Protein AF-A0A2N5Z0W7-F1 (afdb_monomer_lite)

pLDDT: mean 87.89, std 15.52, range [34.06, 98.5]

Sequence (297 aa):
MKIVIKFFILNIFFLFSINLQAQKSKRILLYEVPQTQTKLIQNSQTGFTAISSMTDFNVIEQTTNNTEFTNIFTKNHYKTYTNIGEPQLPACTKLIEVPQGADVEINIIDFTIEEISLKEYGFLNPIIPIQPSVKKSDDPENLPFYFNSNTYENDDFYSPELVRYIESGTLRGVQMGKIQITPFEYNPVRNILRVYKEITFEVIFSGGNHSRSEQLKRKFYSPLFESSYHALMNYSEPENKYAISSYPIGYIIISDPMFETMLQPFIEWKTKKGFHVYEAYTDEIGTTTTEIKNYIE

Secondary structure (DSSP, 8-state):
------------------------EEEEESSSS---EEEEEEEETTEEEEEEE--EEEEEEEEETTEEEEEEE-TTEE---SSTTSB---EEEEEEE--TT-EEEEEEEEEEEEEEETTTTT--SPBPBPPPP--TTS-GGGPPPP--HHHHH-SS-B---SEEEEEEEEETTEEEEEEEE--EEEETTTTEEEEEEEEEEEEEEES--HHHHHHHHHHH--GGGHHHHTTSTT----S-GGGSS-SPPEEEEEE-GGGHHHHHHHHHHHHHTT-EEEEEEHHHH-SSHHHHHHHH-

Structure (mmCIF, N/CA/C/O backbone):
data_AF-A0A2N5Z0W7-F1
#
_entry.id   AF-A0A2N5Z0W7-F1
#
loop_
_atom_site.group_PDB
_atom_site.id
_atom_site.type_symbol
_atom_site.label_atom_id
_atom_site.label_alt_id
_atom_site.label_comp_id
_atom_site.label_asym_id
_atom_site.label_entity_id
_atom_site.label_seq_id
_atom_site.pdbx_PDB_ins_code
_atom_site.Cartn_x
_atom_site.Cartn_y
_atom_site.Cartn_z
_atom_site.occupancy
_atom_site.B_iso_or_equiv
_atom_site.auth_seq_id
_atom_site.auth_comp_id
_atom_site.auth_asym_id
_atom_site.auth_atom_id
_atom_site.pdbx_PDB_model_num
ATOM 1 N N . MET A 1 1 ? -7.748 82.098 -2.557 1.00 41.19 1 MET A N 1
ATOM 2 C CA . MET A 1 1 ? -8.622 80.988 -3.005 1.00 41.19 1 MET A CA 1
ATOM 3 C C . MET A 1 1 ? -8.015 79.676 -2.519 1.00 41.19 1 MET A C 1
ATOM 5 O O . MET A 1 1 ? -6.811 79.534 -2.684 1.00 41.19 1 MET A O 1
ATOM 9 N N . LYS A 1 2 ? -8.843 78.761 -1.978 1.00 34.06 2 LYS A N 1
ATOM 10 C CA . LYS A 1 2 ? -8.533 77.438 -1.366 1.00 34.06 2 LYS A CA 1
ATOM 11 C C . LYS A 1 2 ? -8.160 77.525 0.128 1.00 34.06 2 LYS A C 1
ATOM 13 O O . LYS A 1 2 ? -7.040 77.873 0.463 1.00 34.06 2 LYS A O 1
ATOM 18 N N . ILE A 1 3 ? -9.131 77.530 1.050 1.00 37.06 3 ILE A N 1
ATOM 19 C CA . ILE A 1 3 ? -9.902 76.391 1.610 1.00 37.06 3 ILE A CA 1
ATOM 20 C C . ILE A 1 3 ? -8.978 75.365 2.285 1.00 37.06 3 ILE A C 1
ATOM 22 O O . ILE A 1 3 ? -8.416 74.490 1.636 1.00 37.06 3 ILE A O 1
ATOM 26 N N . VAL A 1 4 ? -8.856 75.500 3.608 1.00 39.53 4 VAL A N 1
ATOM 27 C CA . VAL A 1 4 ? -8.253 74.529 4.528 1.00 39.53 4 VAL A CA 1
ATOM 28 C C . VAL A 1 4 ? -9.363 73.560 4.939 1.00 39.53 4 VAL A C 1
ATOM 30 O O . VAL A 1 4 ? -10.249 73.927 5.707 1.00 39.53 4 VAL A O 1
ATOM 33 N N . ILE A 1 5 ? -9.349 72.338 4.404 1.00 42.50 5 ILE A N 1
ATOM 34 C CA . ILE A 1 5 ? -10.222 71.242 4.849 1.00 42.50 5 ILE A CA 1
ATOM 35 C C . ILE A 1 5 ? -9.409 70.348 5.786 1.00 42.50 5 ILE A C 1
ATOM 37 O O . ILE A 1 5 ? -8.427 69.728 5.383 1.00 42.50 5 ILE A O 1
ATOM 41 N N . LYS A 1 6 ? -9.828 70.313 7.056 1.00 40.12 6 LYS A N 1
ATOM 42 C CA . LYS A 1 6 ? -9.421 69.320 8.057 1.00 40.12 6 LYS A CA 1
ATOM 43 C C . LYS A 1 6 ? -9.759 67.921 7.532 1.00 40.12 6 LYS A C 1
ATOM 45 O O . LYS A 1 6 ? -10.935 67.610 7.372 1.00 40.12 6 LYS A O 1
ATOM 50 N N . PHE A 1 7 ? -8.753 67.077 7.321 1.00 38.97 7 PHE A N 1
ATOM 51 C CA . PHE A 1 7 ? -8.956 65.640 7.140 1.00 38.97 7 PHE A CA 1
ATOM 52 C C . PHE A 1 7 ? -8.929 64.951 8.507 1.00 38.97 7 PHE A C 1
ATOM 54 O O . PHE A 1 7 ? -7.913 64.920 9.197 1.00 38.97 7 PHE A O 1
ATOM 61 N N . PHE A 1 8 ? -10.092 64.444 8.900 1.00 36.62 8 PHE A N 1
ATOM 62 C CA . PHE A 1 8 ? -10.322 63.609 10.070 1.00 36.62 8 PHE A CA 1
ATOM 63 C C . PHE A 1 8 ? -9.972 62.167 9.667 1.00 36.62 8 PHE A C 1
ATOM 65 O O . PHE A 1 8 ? -10.712 61.549 8.905 1.00 36.62 8 PHE A O 1
ATOM 72 N N . ILE A 1 9 ? -8.824 61.640 10.102 1.00 40.56 9 ILE A N 1
ATOM 73 C CA . ILE A 1 9 ? -8.483 60.225 9.892 1.00 40.56 9 ILE A CA 1
ATOM 74 C C . ILE A 1 9 ? -9.162 59.424 11.005 1.00 40.56 9 ILE A C 1
ATOM 76 O O . ILE A 1 9 ? -8.649 59.307 12.117 1.00 40.56 9 ILE A O 1
ATOM 80 N N . LEU A 1 10 ? -10.352 58.905 10.703 1.00 36.00 10 LEU A N 1
ATOM 81 C CA . LEU A 1 10 ? -11.049 57.923 11.525 1.00 36.00 10 LEU A CA 1
ATOM 82 C C . LEU A 1 10 ? -10.398 56.551 11.277 1.00 36.00 10 LEU A C 1
ATOM 84 O O . LEU A 1 10 ? -10.618 55.929 10.241 1.00 36.00 10 LEU A O 1
ATOM 88 N N . ASN A 1 11 ? -9.560 56.097 12.211 1.00 38.22 11 ASN A N 1
ATOM 89 C CA . ASN A 1 11 ? -9.036 54.730 12.226 1.00 38.22 11 ASN A CA 1
ATOM 90 C C . ASN A 1 11 ? -10.181 53.757 12.561 1.00 38.22 11 ASN A C 1
ATOM 92 O O . ASN A 1 11 ? -10.531 53.588 13.728 1.00 38.22 11 ASN A O 1
ATOM 96 N N . ILE A 1 12 ? -10.768 53.118 11.547 1.00 47.19 12 ILE A N 1
ATOM 97 C CA . ILE A 1 12 ? -11.619 51.937 11.731 1.00 47.19 12 ILE A CA 1
ATOM 98 C C . ILE A 1 12 ? -10.690 50.730 11.890 1.00 47.19 12 ILE A C 1
ATOM 100 O O . ILE A 1 12 ? -10.134 50.214 10.923 1.00 47.19 12 ILE A O 1
ATOM 104 N N . PHE A 1 13 ? -10.503 50.300 13.137 1.00 42.06 13 PHE A N 1
ATOM 105 C CA . PHE A 1 13 ? -9.927 49.000 13.467 1.00 42.06 13 PHE A CA 1
ATOM 106 C C . PHE A 1 13 ? -10.981 47.929 13.151 1.00 42.06 13 PHE A C 1
ATOM 108 O O . PHE A 1 13 ? -11.912 47.709 13.924 1.00 42.06 13 PHE A O 1
ATOM 115 N N . PHE A 1 14 ? -10.871 47.286 11.989 1.00 42.25 14 PHE A N 1
ATOM 116 C CA . PHE A 1 14 ? -11.660 46.097 11.674 1.00 42.25 14 PHE A CA 1
ATOM 117 C C . PHE A 1 14 ? -11.026 44.915 12.423 1.00 42.25 14 PHE A C 1
ATOM 119 O O . PHE A 1 14 ? -10.061 44.310 11.958 1.00 42.25 14 PHE A O 1
ATOM 126 N N . LEU A 1 15 ? -11.519 44.628 13.631 1.00 39.75 15 LEU A N 1
ATOM 127 C CA . LEU A 1 15 ? -11.217 43.387 14.344 1.00 39.75 15 LEU A CA 1
ATOM 128 C C . LEU A 1 15 ? -11.846 42.236 13.554 1.00 39.75 15 LEU A C 1
ATOM 130 O O . LEU A 1 15 ? -13.015 41.906 13.732 1.00 39.75 15 LEU A O 1
ATOM 134 N N . PHE A 1 16 ? -11.071 41.645 12.647 1.00 41.62 16 PHE A N 1
ATOM 135 C CA . PHE A 1 16 ? -11.393 40.350 12.065 1.00 41.62 16 PHE A CA 1
ATOM 136 C C . PHE A 1 16 ? -1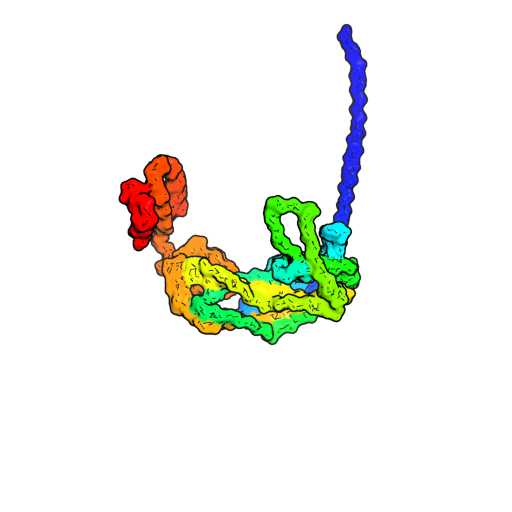1.246 39.319 13.190 1.00 41.62 16 PHE A C 1
ATOM 138 O O . PHE A 1 16 ? -10.142 38.874 13.508 1.00 41.62 16 PHE A O 1
ATOM 145 N N . SER A 1 17 ? -12.348 38.992 13.863 1.00 43.75 17 SER A N 1
ATOM 146 C CA . SER A 1 17 ? -12.415 37.832 14.742 1.00 43.75 17 SER A CA 1
ATOM 147 C C . SER A 1 17 ? -12.253 36.594 13.868 1.00 43.75 17 SER A C 1
ATOM 149 O O . SER A 1 17 ? -13.194 36.103 13.249 1.00 43.75 17 SER A O 1
ATOM 151 N N . ILE A 1 18 ? -11.019 36.101 13.782 1.00 47.22 18 ILE A N 1
ATOM 152 C CA . ILE A 1 18 ? -10.754 34.755 13.295 1.00 47.22 18 ILE A CA 1
ATOM 153 C C . ILE A 1 18 ? -11.437 33.833 14.305 1.00 47.22 18 ILE A C 1
ATOM 155 O O . ILE A 1 18 ? -10.912 33.594 15.392 1.00 47.22 18 ILE A O 1
ATOM 159 N N . ASN A 1 19 ? -12.636 33.357 13.972 1.00 39.97 19 ASN A N 1
ATOM 160 C CA . ASN A 1 19 ? -13.226 32.211 14.645 1.00 39.97 19 ASN A CA 1
ATOM 161 C C . ASN A 1 19 ? -12.330 31.012 14.315 1.00 39.97 19 ASN A C 1
ATOM 163 O O . ASN A 1 19 ? -12.545 30.313 13.328 1.00 39.97 19 ASN A O 1
ATOM 167 N N . LEU A 1 20 ? -11.272 30.814 15.107 1.00 42.78 20 LEU A N 1
ATOM 168 C CA . LEU A 1 20 ? -10.564 29.544 15.156 1.00 42.78 20 LEU A CA 1
ATOM 169 C C . LEU A 1 20 ? -11.539 28.537 15.755 1.00 42.78 20 LEU A C 1
ATOM 171 O O . LEU A 1 20 ? -11.644 28.391 16.971 1.00 42.78 20 LEU A O 1
ATOM 175 N N . GLN A 1 21 ? -12.283 27.864 14.889 1.00 54.69 21 GLN A N 1
ATOM 176 C CA . GLN A 1 21 ? -13.008 26.670 15.275 1.00 54.69 21 GLN A CA 1
ATOM 177 C C . GLN A 1 21 ? -11.938 25.621 15.586 1.00 54.69 21 GLN A C 1
ATOM 179 O O . GLN A 1 21 ? -11.262 25.109 14.694 1.00 54.69 21 GLN A O 1
ATOM 184 N N . ALA A 1 22 ? -11.676 25.414 16.876 1.00 57.56 22 ALA A N 1
ATOM 185 C CA . ALA A 1 22 ? -10.674 24.469 17.332 1.00 57.56 22 ALA A CA 1
ATOM 186 C C . ALA A 1 22 ? -11.110 23.063 16.906 1.00 57.56 22 ALA A C 1
ATOM 188 O O . ALA A 1 22 ? -12.069 22.515 17.445 1.00 57.56 22 ALA A O 1
ATOM 189 N N . GLN A 1 23 ? -10.423 22.492 15.918 1.00 70.44 23 GLN A N 1
ATOM 190 C CA . GLN A 1 23 ? -10.663 21.119 15.501 1.00 70.44 23 GLN A CA 1
ATOM 191 C C . GLN A 1 23 ? -10.260 20.189 16.647 1.00 70.44 23 GLN A C 1
ATOM 193 O O . GLN A 1 23 ? -9.088 20.146 17.045 1.00 70.44 23 GLN A O 1
ATOM 198 N N . LYS A 1 24 ? -11.230 19.454 17.198 1.00 85.06 24 LYS A N 1
ATOM 199 C CA . LYS A 1 24 ? -10.959 18.478 18.248 1.00 85.06 24 LYS A CA 1
ATOM 200 C C . LYS A 1 24 ? -10.025 17.415 17.693 1.00 85.06 24 LYS A C 1
ATOM 202 O O . LYS A 1 24 ? -10.351 16.722 16.732 1.00 85.06 24 LYS A O 1
ATOM 207 N N . SER A 1 25 ? -8.853 17.304 18.301 1.00 90.88 25 SER A N 1
ATOM 208 C CA . SER A 1 25 ? -7.840 16.325 17.937 1.00 90.88 25 SER A CA 1
ATOM 209 C C . SER A 1 25 ? -7.241 15.709 19.191 1.00 90.88 25 SER A C 1
ATOM 211 O O . SER A 1 25 ? -7.060 16.375 20.214 1.00 90.88 25 SER A O 1
ATOM 213 N N . LYS A 1 26 ? -6.948 14.413 19.128 1.00 93.44 26 LYS A N 1
ATOM 214 C CA . LYS A 1 26 ? -6.311 13.675 20.212 1.00 93.44 26 LYS A CA 1
ATOM 215 C C . LYS A 1 26 ? -5.321 12.682 19.633 1.00 93.44 26 LYS A C 1
ATOM 217 O O . LYS A 1 26 ? -5.664 11.901 18.753 1.00 93.44 26 LYS A O 1
ATOM 222 N N . ARG A 1 27 ? -4.107 12.683 20.175 1.00 93.38 27 ARG A N 1
ATOM 223 C CA . ARG A 1 27 ? -3.140 11.610 19.958 1.00 93.38 27 ARG A CA 1
ATOM 224 C C . ARG A 1 27 ? -3.367 10.520 20.999 1.00 93.38 27 ARG A C 1
ATOM 226 O O . ARG A 1 27 ? -3.408 10.824 22.193 1.00 93.38 27 ARG A O 1
ATOM 233 N N . ILE A 1 28 ? -3.511 9.285 20.544 1.00 92.12 28 ILE A N 1
ATOM 234 C CA . ILE A 1 28 ? -3.643 8.091 21.377 1.00 92.12 28 ILE A CA 1
ATOM 235 C C . ILE A 1 28 ? -2.326 7.320 21.285 1.00 92.12 28 ILE A C 1
ATOM 237 O O . ILE A 1 28 ? -1.836 7.057 20.187 1.00 92.12 28 ILE A O 1
ATOM 241 N N . LEU A 1 29 ? -1.734 7.023 22.442 1.00 90.56 29 LEU A N 1
ATOM 242 C CA . LEU A 1 29 ? -0.476 6.290 22.572 1.00 90.56 29 LEU A CA 1
ATOM 243 C C . LEU A 1 29 ? -0.783 4.857 23.007 1.00 90.56 29 LEU A C 1
ATOM 245 O O . LEU A 1 29 ? -1.502 4.662 23.981 1.00 90.56 29 LEU A O 1
ATOM 249 N N . LEU A 1 30 ? -0.215 3.888 22.297 1.00 86.62 30 LEU A N 1
ATOM 250 C CA . LEU A 1 30 ? -0.314 2.450 22.577 1.00 86.62 30 LEU A CA 1
ATOM 251 C C . LEU A 1 30 ? 0.922 1.925 23.327 1.00 86.62 30 LEU A C 1
ATOM 253 O O . LEU A 1 30 ? 0.892 0.854 23.931 1.00 86.62 30 LEU A O 1
ATOM 257 N N . TYR A 1 31 ? 2.016 2.688 23.262 1.00 82.50 31 TYR A N 1
ATOM 258 C CA . TYR A 1 31 ? 3.277 2.466 23.965 1.00 82.50 31 TYR A CA 1
ATOM 259 C C . TYR A 1 31 ? 3.854 3.807 24.432 1.00 82.50 31 TYR A C 1
ATOM 261 O O . TYR A 1 31 ? 3.541 4.859 23.872 1.00 82.50 31 TYR A O 1
ATOM 269 N N . GLU A 1 32 ? 4.747 3.766 25.424 1.00 74.81 32 GLU A N 1
ATOM 270 C CA . GLU A 1 32 ? 5.409 4.960 25.970 1.00 74.81 32 GLU A CA 1
ATOM 271 C C . GLU A 1 32 ? 6.315 5.663 24.946 1.00 74.81 32 GLU A C 1
ATOM 273 O O . GLU A 1 32 ? 6.395 6.892 24.924 1.00 74.81 32 GLU A O 1
ATOM 278 N N . VAL A 1 33 ? 6.974 4.894 24.069 1.00 72.62 33 VAL A N 1
ATOM 279 C CA . VAL A 1 33 ? 7.872 5.417 23.031 1.00 72.62 33 VAL A CA 1
ATOM 280 C C . VAL A 1 33 ? 7.277 5.154 21.644 1.00 72.62 33 VAL A C 1
ATOM 282 O O . VAL A 1 33 ? 7.209 4.000 21.218 1.00 72.62 33 VAL A O 1
ATOM 285 N N . PRO A 1 34 ? 6.871 6.199 20.901 1.00 69.88 34 PRO A N 1
ATOM 286 C CA . PRO A 1 34 ? 6.264 6.024 19.592 1.00 69.88 34 PRO A CA 1
ATOM 287 C C . PRO A 1 34 ? 7.305 5.688 18.512 1.00 69.88 34 PRO A C 1
ATOM 289 O O . PRO A 1 34 ? 8.173 6.505 18.198 1.00 69.88 34 PRO A O 1
ATOM 292 N N . GLN A 1 35 ? 7.196 4.501 17.914 1.00 76.12 35 GLN A N 1
ATOM 293 C CA . GLN A 1 35 ? 7.978 4.030 16.767 1.00 76.12 35 GLN A CA 1
ATOM 294 C C . GLN A 1 35 ? 7.146 3.145 15.822 1.00 76.12 35 GLN A C 1
ATOM 296 O O . GLN A 1 35 ? 7.499 1.994 15.562 1.00 76.12 35 GLN A O 1
ATOM 301 N N . THR A 1 36 ? 6.057 3.684 15.266 1.00 82.94 36 THR A N 1
ATOM 302 C CA . THR A 1 36 ? 5.300 2.990 14.215 1.00 82.94 36 THR A CA 1
ATOM 303 C C . THR A 1 36 ? 6.197 2.703 13.009 1.00 82.94 36 THR A C 1
ATOM 305 O O . THR A 1 36 ? 6.664 3.625 12.328 1.00 82.94 36 THR A O 1
ATOM 308 N N . GLN A 1 37 ? 6.449 1.425 12.736 1.00 88.44 37 GLN A N 1
ATOM 309 C CA . GLN A 1 37 ? 7.344 0.978 11.670 1.00 88.44 37 GLN A CA 1
ATOM 310 C C . GLN A 1 37 ? 7.024 -0.450 11.234 1.00 88.44 37 GLN A C 1
ATOM 312 O O . GLN A 1 37 ? 6.480 -1.239 11.997 1.00 88.44 37 GLN A O 1
ATOM 317 N N . THR A 1 38 ? 7.446 -0.788 10.020 1.00 91.75 38 THR A N 1
ATOM 318 C CA . THR A 1 38 ? 7.461 -2.165 9.523 1.00 91.75 38 THR A CA 1
ATOM 319 C C . THR A 1 38 ? 8.905 -2.535 9.240 1.00 91.75 38 THR A C 1
ATOM 321 O O . THR A 1 38 ? 9.600 -1.782 8.549 1.00 91.75 38 THR A O 1
ATOM 324 N N . LYS A 1 39 ? 9.361 -3.653 9.800 1.00 92.94 39 LYS A N 1
ATOM 325 C CA . LYS A 1 39 ? 10.740 -4.133 9.717 1.00 92.94 39 LYS A CA 1
ATOM 326 C C . LYS A 1 39 ? 10.776 -5.558 9.194 1.00 92.94 39 LYS A C 1
ATOM 328 O O . LYS A 1 39 ? 9.944 -6.382 9.556 1.00 92.94 39 LYS A O 1
ATOM 333 N N . LEU A 1 40 ? 11.780 -5.836 8.375 1.00 94.19 40 LEU A N 1
ATOM 334 C CA . LEU A 1 40 ? 12.109 -7.178 7.923 1.00 94.19 40 LEU A CA 1
ATOM 335 C C . LEU A 1 40 ? 12.847 -7.916 9.051 1.00 94.19 40 LEU A C 1
ATOM 337 O O . LEU A 1 40 ? 13.780 -7.360 9.630 1.00 94.19 40 LEU A O 1
ATOM 341 N N . ILE A 1 41 ? 12.430 -9.141 9.364 1.00 93.94 41 ILE A N 1
ATOM 342 C CA . ILE A 1 41 ? 13.080 -10.013 10.357 1.00 93.94 41 ILE A CA 1
ATOM 343 C C . ILE A 1 41 ? 13.999 -11.003 9.641 1.00 93.94 41 ILE A C 1
ATOM 345 O O . ILE A 1 41 ? 15.148 -11.193 10.030 1.00 93.94 41 ILE A O 1
ATOM 349 N N . GLN A 1 42 ? 13.489 -11.619 8.576 1.00 93.06 42 GLN A N 1
ATOM 350 C CA . GLN A 1 42 ? 14.202 -12.587 7.749 1.00 93.06 42 GLN A CA 1
ATOM 351 C C . GLN A 1 42 ? 13.885 -12.320 6.286 1.00 93.06 42 GLN A C 1
ATOM 353 O O . GLN A 1 42 ? 12.763 -11.937 5.970 1.00 93.06 42 GLN A O 1
ATOM 358 N N . ASN A 1 43 ? 14.861 -12.534 5.407 1.00 94.25 43 ASN A N 1
ATOM 359 C CA . ASN A 1 43 ? 14.704 -12.376 3.967 1.00 94.25 43 ASN A CA 1
ATOM 360 C C . ASN A 1 43 ? 15.341 -13.553 3.243 1.00 94.25 43 ASN A C 1
ATOM 362 O O . ASN A 1 43 ? 16.470 -13.934 3.553 1.00 94.25 43 ASN A O 1
ATOM 366 N N . SER A 1 44 ? 14.640 -14.090 2.259 1.00 91.88 44 SER A N 1
ATOM 367 C CA . SER A 1 44 ? 15.120 -15.169 1.412 1.00 91.88 44 SER A CA 1
ATOM 368 C C . SER A 1 44 ? 14.577 -14.998 -0.004 1.00 91.88 44 SER A C 1
ATOM 370 O O . SER A 1 44 ? 13.720 -14.156 -0.269 1.00 91.88 44 SER A O 1
ATOM 372 N N . GLN A 1 45 ? 15.054 -15.823 -0.932 1.00 87.62 45 GLN A N 1
ATOM 373 C CA . GLN A 1 45 ? 14.525 -15.816 -2.294 1.00 87.62 45 GLN A CA 1
ATOM 374 C C . GLN A 1 45 ? 13.070 -16.300 -2.348 1.00 87.62 45 GLN A C 1
ATOM 376 O O . GLN A 1 45 ? 12.309 -15.816 -3.174 1.00 87.62 45 GLN A O 1
ATOM 381 N N . THR A 1 46 ? 12.666 -17.207 -1.458 1.00 92.06 46 THR A N 1
ATOM 382 C CA . THR A 1 46 ? 11.331 -17.827 -1.452 1.00 92.06 46 THR A CA 1
ATOM 383 C C . THR A 1 46 ? 10.319 -17.086 -0.586 1.00 92.06 46 THR A C 1
ATOM 385 O O . THR A 1 46 ? 9.193 -17.547 -0.448 1.00 92.06 46 THR A O 1
ATOM 388 N N . GLY A 1 47 ? 10.700 -15.969 0.032 1.00 95.12 47 GLY A N 1
ATOM 389 C CA . GLY A 1 47 ? 9.824 -15.250 0.946 1.00 95.12 47 GLY A CA 1
ATOM 390 C C . GLY A 1 47 ? 10.573 -14.488 2.026 1.00 95.12 47 GLY A C 1
ATOM 391 O O . GLY A 1 47 ? 11.806 -14.498 2.089 1.00 95.12 47 GLY A O 1
ATOM 392 N N . PHE A 1 48 ? 9.822 -13.832 2.899 1.00 97.06 48 PHE A N 1
ATOM 393 C CA . PHE A 1 48 ? 10.366 -13.082 4.021 1.00 97.06 48 PHE A CA 1
ATOM 394 C C . PHE A 1 48 ? 9.392 -13.053 5.199 1.00 97.06 48 PHE A C 1
ATOM 396 O O . PHE A 1 48 ? 8.184 -13.202 5.037 1.00 97.06 48 PHE A O 1
ATOM 403 N N . THR A 1 49 ? 9.920 -12.766 6.385 1.00 97.94 49 THR A N 1
ATOM 404 C CA . THR A 1 49 ? 9.119 -12.494 7.584 1.00 97.94 49 THR A CA 1
ATOM 405 C C . THR A 1 49 ? 9.298 -11.038 7.969 1.00 97.94 49 THR A C 1
ATOM 407 O O . THR A 1 49 ? 10.423 -10.527 7.984 1.00 97.94 49 THR A O 1
ATOM 410 N N . ALA A 1 50 ? 8.204 -10.362 8.296 1.00 97.50 50 ALA A N 1
ATOM 411 C CA . ALA A 1 50 ? 8.215 -8.974 8.720 1.00 97.50 50 ALA A CA 1
ATOM 412 C C . ALA A 1 50 ? 7.349 -8.765 9.963 1.00 97.50 50 ALA A C 1
ATOM 414 O O . ALA A 1 50 ? 6.388 -9.489 10.216 1.00 97.50 50 ALA A O 1
ATOM 415 N N . ILE A 1 51 ? 7.709 -7.739 10.725 1.00 96.50 51 ILE A N 1
ATOM 416 C CA . ILE A 1 51 ? 6.960 -7.265 11.880 1.00 96.50 51 ILE A CA 1
ATOM 417 C C . ILE A 1 51 ? 6.506 -5.835 11.624 1.00 96.50 51 ILE A C 1
ATOM 419 O O . ILE A 1 51 ? 7.292 -4.989 11.188 1.00 96.50 51 ILE A O 1
ATOM 423 N N . SER A 1 52 ? 5.230 -5.564 11.865 1.00 95.62 52 SER A N 1
ATOM 424 C CA . SER A 1 52 ? 4.651 -4.229 11.790 1.00 95.62 52 SER A CA 1
ATOM 425 C C . SER A 1 52 ? 4.138 -3.824 13.157 1.00 95.62 52 SER A C 1
ATOM 427 O O . SER A 1 52 ? 3.250 -4.477 13.695 1.00 95.62 52 SER A O 1
ATOM 429 N N . SER A 1 53 ? 4.669 -2.729 13.688 1.00 94.00 53 SER A N 1
ATOM 430 C CA . SER A 1 53 ? 4.286 -2.199 14.993 1.00 94.00 53 SER A CA 1
ATOM 431 C C . SER A 1 53 ? 3.555 -0.869 14.817 1.00 94.00 53 SER A C 1
ATOM 433 O O . SER A 1 53 ? 4.028 0.013 14.095 1.00 94.00 53 SER A O 1
ATOM 435 N N . MET A 1 54 ? 2.420 -0.715 15.492 1.00 92.19 54 MET A N 1
ATOM 436 C CA . MET A 1 54 ? 1.653 0.517 15.635 1.00 92.19 54 MET A CA 1
ATOM 437 C C . MET A 1 54 ? 1.814 1.022 17.064 1.00 92.19 54 MET A C 1
ATOM 439 O O . MET A 1 54 ? 1.444 0.339 18.015 1.00 92.19 54 MET A O 1
ATOM 443 N N . THR A 1 55 ? 2.347 2.231 17.224 1.00 89.62 55 THR A N 1
ATOM 444 C CA . THR A 1 55 ? 2.588 2.798 18.558 1.00 89.62 55 THR A CA 1
ATOM 445 C C . THR A 1 55 ? 1.691 3.959 18.915 1.00 89.62 55 THR A C 1
ATOM 447 O O . THR A 1 55 ? 1.485 4.233 20.094 1.00 89.62 55 THR A O 1
ATOM 450 N N . ASP A 1 56 ? 1.186 4.668 17.915 1.00 93.62 56 ASP A N 1
ATOM 451 C CA . ASP A 1 56 ? 0.297 5.796 18.115 1.00 93.62 56 ASP A CA 1
ATOM 452 C C . ASP A 1 56 ? -0.483 6.135 16.850 1.00 93.62 56 ASP A C 1
ATOM 454 O O . ASP A 1 56 ? -0.080 5.840 15.719 1.00 93.62 56 ASP A O 1
ATOM 458 N N . PHE A 1 57 ? -1.600 6.812 17.064 1.00 94.69 57 PHE A N 1
ATOM 459 C CA . PHE A 1 57 ? -2.408 7.402 16.013 1.00 94.69 57 PHE A CA 1
ATOM 460 C C . PHE A 1 57 ? -3.116 8.647 16.545 1.00 94.69 57 PHE A C 1
ATOM 462 O O . PHE A 1 57 ? -3.211 8.889 17.749 1.00 94.69 57 PHE A O 1
ATOM 469 N N . ASN A 1 58 ? -3.593 9.468 15.626 1.00 95.00 58 ASN A N 1
ATOM 470 C CA . ASN A 1 58 ? -4.365 10.660 15.909 1.00 95.00 58 ASN A CA 1
ATOM 471 C C . ASN A 1 58 ? -5.809 10.420 15.500 1.00 95.00 58 ASN A C 1
ATOM 473 O O . ASN A 1 58 ? -6.085 9.828 14.457 1.00 95.00 58 ASN A O 1
ATOM 477 N N . VAL A 1 59 ? -6.711 10.931 16.316 1.00 96.44 59 VAL A N 1
ATOM 478 C CA . VAL A 1 59 ? -8.142 10.962 16.065 1.00 96.44 59 VAL A CA 1
ATOM 479 C C . VAL A 1 59 ? -8.542 12.424 15.981 1.00 96.44 59 VAL A C 1
ATOM 481 O O . VAL A 1 59 ? -8.162 13.212 16.851 1.00 96.44 59 VAL A O 1
ATOM 484 N N . ILE A 1 60 ? -9.256 12.800 14.924 1.00 95.56 60 ILE A N 1
ATOM 485 C CA . ILE A 1 60 ? -9.749 14.165 14.730 1.00 95.56 60 ILE A CA 1
ATOM 486 C C . ILE A 1 60 ? -11.229 14.152 14.364 1.00 95.56 60 ILE A C 1
ATOM 488 O O . ILE A 1 60 ? -11.685 13.245 13.669 1.00 95.56 60 ILE A O 1
ATOM 492 N N . GLU A 1 61 ? -11.970 15.169 14.792 1.00 94.56 61 GLU A N 1
ATOM 493 C CA . GLU A 1 61 ? -13.315 15.427 14.270 1.00 94.56 61 GLU A CA 1
ATOM 494 C C . GLU A 1 61 ? -13.210 16.168 12.935 1.00 94.56 61 GLU A C 1
ATOM 496 O O . GLU A 1 61 ? -12.393 17.076 12.763 1.00 94.56 61 GLU A O 1
ATOM 501 N N . GLN A 1 62 ? -14.020 15.760 11.966 1.00 92.38 62 GLN A N 1
ATOM 502 C CA . GLN A 1 62 ? -14.061 16.327 10.627 1.00 92.38 62 GLN A CA 1
ATOM 503 C C . GLN A 1 62 ? -15.515 16.431 10.173 1.00 92.38 62 GLN A C 1
ATOM 505 O O . GLN A 1 62 ? -16.239 15.441 10.164 1.00 92.38 62 GLN A O 1
ATOM 510 N N . THR A 1 63 ? -15.928 17.612 9.721 1.00 91.06 63 THR A N 1
ATOM 511 C CA . THR A 1 63 ? -17.230 17.793 9.074 1.00 91.06 63 THR A CA 1
ATOM 512 C C . THR A 1 63 ? -17.129 17.429 7.594 1.00 91.06 63 THR A C 1
ATOM 514 O O . THR A 1 63 ? -16.206 17.844 6.894 1.00 91.06 63 THR A O 1
ATOM 517 N N . THR A 1 64 ? -18.051 16.619 7.089 1.00 86.69 64 THR A N 1
ATOM 518 C CA . THR A 1 64 ? -18.163 16.255 5.670 1.00 86.69 64 THR A CA 1
ATOM 519 C C . THR A 1 64 ? -19.637 16.114 5.323 1.00 86.69 64 THR A C 1
ATOM 521 O O . THR A 1 64 ? -20.385 15.494 6.071 1.00 86.69 64 THR A O 1
ATOM 524 N N . ASN A 1 65 ? -20.067 16.726 4.215 1.00 84.50 65 ASN A N 1
ATOM 525 C CA . ASN A 1 65 ? -21.478 16.776 3.817 1.00 84.50 65 ASN A CA 1
ATOM 526 C C . ASN A 1 65 ? -22.412 17.243 4.962 1.00 84.50 65 ASN A C 1
ATOM 528 O O . ASN A 1 65 ? -23.393 16.582 5.294 1.00 84.50 65 ASN A O 1
ATOM 532 N N . ASN A 1 66 ? -22.048 18.344 5.636 1.00 85.44 66 ASN A N 1
ATOM 533 C CA . ASN A 1 66 ? -22.756 18.915 6.798 1.00 85.44 66 ASN A CA 1
ATOM 534 C C . ASN A 1 66 ? -22.962 17.964 7.996 1.00 85.44 66 ASN A C 1
ATOM 536 O O . ASN A 1 66 ? -23.728 18.280 8.901 1.00 85.44 66 ASN A O 1
ATOM 540 N N . THR A 1 67 ? -22.262 16.829 8.024 1.00 89.69 67 THR A N 1
ATOM 541 C CA . THR A 1 67 ? -22.301 15.846 9.110 1.00 89.69 67 THR A CA 1
ATOM 542 C C . THR A 1 67 ? -20.918 15.744 9.737 1.00 89.69 67 THR A C 1
ATOM 544 O O . THR A 1 67 ? -19.903 15.798 9.041 1.00 89.69 67 THR A O 1
ATOM 547 N N . GLU A 1 68 ? -20.850 15.637 11.057 1.00 94.19 68 GLU A N 1
ATOM 548 C CA . GLU A 1 68 ? -19.587 15.440 11.760 1.00 94.19 68 GLU A CA 1
ATOM 549 C C . GLU A 1 68 ? -19.221 13.958 11.792 1.00 94.19 68 GLU A C 1
ATOM 551 O O . GLU A 1 68 ? -20.050 13.100 12.080 1.00 94.19 68 GLU A O 1
ATOM 556 N N . PHE A 1 69 ? -17.956 13.666 11.521 1.00 96.44 69 PHE A N 1
ATOM 557 C CA . PHE A 1 69 ? -17.380 12.333 11.575 1.00 96.44 69 PHE A CA 1
ATOM 558 C C . PHE A 1 69 ? -16.080 12.353 12.364 1.00 96.44 69 PHE A C 1
ATOM 560 O O . PHE A 1 69 ? -15.418 13.382 12.512 1.00 96.44 69 PHE A O 1
ATOM 567 N N . THR A 1 70 ? -15.681 11.177 12.818 1.00 96.69 70 THR A N 1
ATOM 568 C CA . THR A 1 70 ? -14.351 10.926 13.353 1.00 96.69 70 THR A CA 1
ATOM 569 C C . THR A 1 70 ? -13.432 10.463 12.225 1.00 96.69 70 THR A C 1
ATOM 571 O O . THR A 1 70 ? -13.836 9.716 11.338 1.00 96.69 70 THR A O 1
ATOM 574 N N . ASN A 1 71 ? -12.174 10.884 12.227 1.00 95.88 71 ASN A N 1
ATOM 575 C CA . ASN A 1 71 ? -11.195 10.438 11.245 1.00 95.88 71 ASN A CA 1
ATOM 576 C C . ASN A 1 71 ? -9.883 10.055 11.935 1.00 95.88 71 ASN A C 1
ATOM 578 O O . ASN A 1 71 ? -9.426 10.737 12.856 1.00 95.88 71 ASN A O 1
ATOM 582 N N . ILE A 1 72 ? -9.298 8.943 11.494 1.00 95.56 72 ILE A N 1
ATOM 583 C CA . ILE A 1 72 ? -8.092 8.356 12.072 1.00 95.56 72 ILE A CA 1
ATOM 584 C C . ILE A 1 72 ? -6.919 8.624 11.140 1.00 95.56 72 ILE A C 1
ATOM 586 O O . ILE A 1 72 ? -6.961 8.328 9.947 1.00 95.56 72 ILE A O 1
ATOM 590 N N . PHE A 1 73 ? -5.838 9.144 11.711 1.00 92.56 73 PHE A N 1
ATOM 591 C CA . PHE A 1 73 ? -4.608 9.438 10.996 1.00 92.56 73 PHE A CA 1
ATOM 592 C C . PHE A 1 73 ? -3.408 8.897 11.745 1.00 92.56 73 PHE A C 1
ATOM 594 O O . PHE A 1 73 ? -3.228 9.134 12.935 1.00 92.56 73 PHE A O 1
ATOM 601 N N . THR A 1 74 ? -2.511 8.245 11.026 1.00 91.25 74 THR A N 1
ATOM 602 C CA . THR A 1 74 ? -1.224 7.835 11.576 1.00 91.25 74 THR A CA 1
ATOM 603 C C . THR A 1 74 ? -0.146 7.973 10.515 1.00 91.25 74 THR A C 1
ATOM 605 O O . THR A 1 74 ? -0.414 7.998 9.311 1.00 91.25 74 THR A O 1
ATOM 608 N N . LYS A 1 75 ? 1.092 8.166 10.964 1.00 88.94 75 LYS A N 1
ATOM 609 C CA . LYS A 1 75 ? 2.215 8.440 10.073 1.00 88.94 75 LYS A CA 1
ATOM 610 C C . LYS A 1 75 ? 2.435 7.246 9.140 1.00 88.94 75 LYS A C 1
ATOM 612 O O . LYS A 1 75 ? 2.366 6.095 9.562 1.00 88.94 75 LYS A O 1
ATOM 617 N N . ASN A 1 76 ? 2.734 7.526 7.870 1.00 89.44 76 ASN A N 1
ATOM 618 C CA . ASN A 1 76 ? 2.972 6.519 6.825 1.00 89.44 76 ASN A CA 1
ATOM 619 C C . ASN A 1 76 ? 1.801 5.547 6.586 1.00 89.44 76 ASN A C 1
ATOM 621 O O . ASN A 1 76 ? 2.007 4.486 5.996 1.00 89.44 76 ASN A O 1
ATOM 625 N N . HIS A 1 77 ? 0.596 5.901 7.037 1.00 93.56 77 HIS A N 1
ATOM 626 C CA . HIS A 1 77 ? -0.629 5.206 6.680 1.00 93.56 77 HIS A CA 1
ATOM 627 C C . HIS A 1 77 ? -1.537 6.159 5.916 1.00 93.56 77 HIS A C 1
ATOM 629 O O . HIS A 1 77 ? -1.599 7.358 6.195 1.00 93.56 77 HIS A O 1
ATOM 635 N N . TYR A 1 78 ? -2.238 5.612 4.938 1.00 93.25 78 TYR A N 1
ATOM 636 C CA . TYR A 1 78 ? -3.035 6.367 3.991 1.00 93.25 78 TYR A CA 1
ATOM 637 C C . TYR A 1 78 ? -4.430 5.771 3.896 1.00 93.25 78 TYR A C 1
ATOM 639 O O . TYR A 1 78 ? -4.672 4.624 4.272 1.00 93.25 78 TYR A O 1
ATOM 647 N N . LYS A 1 79 ? -5.356 6.574 3.383 1.00 90.81 79 LYS A N 1
ATOM 648 C CA . LYS A 1 79 ? -6.716 6.133 3.093 1.00 90.81 79 LYS A CA 1
ATOM 649 C C . LYS A 1 79 ? -6.680 5.016 2.055 1.00 90.81 79 LYS A C 1
ATOM 651 O O . LYS A 1 79 ? -5.952 5.112 1.065 1.00 90.81 79 LYS A O 1
ATOM 656 N N . THR A 1 80 ? -7.482 3.988 2.276 1.00 87.19 80 THR A N 1
ATOM 657 C CA . THR A 1 80 ? -7.775 2.979 1.263 1.00 87.19 80 THR A CA 1
ATOM 658 C C . THR A 1 80 ? -8.980 3.435 0.441 1.00 87.19 80 THR A C 1
ATOM 660 O O . THR A 1 80 ? -9.806 4.215 0.908 1.00 87.19 80 THR A O 1
ATOM 663 N N . TYR A 1 81 ? -9.057 2.976 -0.807 1.00 86.06 81 TYR A N 1
ATOM 664 C CA . TYR A 1 81 ? -10.159 3.292 -1.729 1.00 86.06 81 TYR A CA 1
ATOM 665 C C . TYR A 1 81 ? -10.964 2.040 -2.106 1.00 86.06 81 TYR A C 1
ATOM 667 O O . TYR A 1 81 ? -11.679 2.024 -3.103 1.00 86.06 81 TYR A O 1
ATOM 675 N N . THR A 1 82 ? -10.811 0.966 -1.329 1.00 84.69 82 THR A N 1
ATOM 676 C CA . THR A 1 82 ? -11.574 -0.278 -1.475 1.00 84.69 82 THR A CA 1
ATOM 677 C C . THR A 1 82 ? -12.774 -0.251 -0.535 1.00 84.69 82 THR A C 1
ATOM 679 O O . THR A 1 82 ? -12.628 0.233 0.580 1.00 84.69 82 THR A O 1
ATOM 682 N N . ASN A 1 83 ? -13.912 -0.808 -0.957 1.00 93.00 83 ASN A N 1
ATOM 683 C CA . ASN A 1 83 ? -15.160 -0.879 -0.181 1.00 93.00 83 ASN A CA 1
ATOM 684 C C . ASN A 1 83 ? -15.757 0.511 0.123 1.00 93.00 83 ASN A C 1
ATOM 686 O O . ASN A 1 83 ? -15.766 0.992 1.252 1.00 93.00 83 ASN A O 1
ATOM 690 N N . ILE A 1 84 ? -16.221 1.189 -0.929 1.00 96.44 84 ILE A N 1
ATOM 691 C CA . ILE A 1 84 ? -16.836 2.521 -0.842 1.00 96.44 84 ILE A CA 1
ATOM 692 C C . ILE A 1 84 ? -18.030 2.495 0.125 1.00 96.44 84 ILE A C 1
ATOM 694 O O . ILE A 1 84 ? -18.868 1.602 0.050 1.00 96.44 84 ILE A O 1
ATOM 698 N N . GLY A 1 85 ? -18.126 3.502 0.993 1.00 96.62 85 GLY A N 1
ATOM 699 C CA . GLY A 1 85 ? -19.187 3.630 1.991 1.00 96.62 85 GLY A CA 1
ATOM 700 C C . GLY A 1 85 ? -18.891 2.955 3.332 1.00 96.62 85 GLY A C 1
ATOM 701 O O . GLY A 1 85 ? -19.590 3.264 4.292 1.00 96.62 85 GLY A O 1
ATOM 702 N N . GLU A 1 86 ? -17.867 2.099 3.421 1.00 97.75 86 GLU A N 1
ATOM 703 C CA . GLU A 1 86 ? -17.426 1.466 4.674 1.00 97.75 86 GLU A CA 1
ATOM 704 C C . GLU A 1 86 ? -16.560 2.399 5.534 1.00 97.75 86 GLU A C 1
ATOM 706 O O . GLU A 1 86 ? -15.993 3.352 4.995 1.00 97.75 86 GLU A O 1
ATOM 711 N N . PRO A 1 87 ? -16.374 2.133 6.841 1.00 97.50 87 PRO A N 1
ATOM 712 C CA . PRO A 1 87 ? -15.477 2.915 7.691 1.00 97.50 87 PRO A CA 1
ATOM 713 C C . PRO A 1 87 ? -14.053 3.052 7.128 1.00 97.50 87 PRO A C 1
ATOM 715 O O . PRO A 1 87 ? -13.371 2.071 6.821 1.00 97.50 87 PRO A O 1
ATOM 718 N 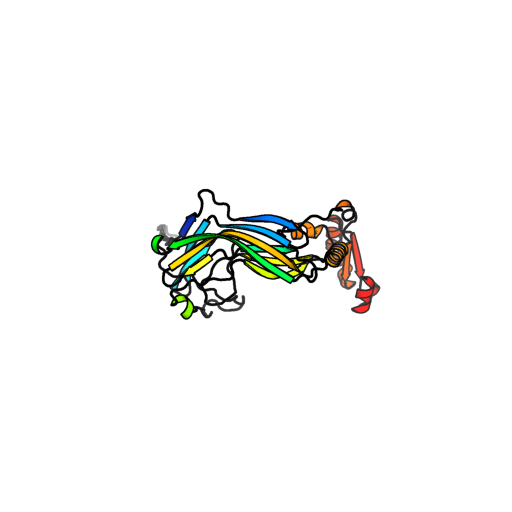N . GLN A 1 88 ? -13.569 4.292 7.019 1.00 97.12 88 GLN A N 1
ATOM 719 C CA . GLN A 1 88 ? -12.249 4.603 6.473 1.00 97.12 88 GLN A CA 1
ATOM 720 C C . GLN A 1 88 ? -11.147 4.346 7.505 1.00 97.12 88 GLN A C 1
ATOM 722 O O . GLN A 1 88 ? -10.781 5.224 8.292 1.00 97.12 88 GLN A O 1
ATOM 727 N N . LEU A 1 89 ? -10.568 3.150 7.444 1.00 96.62 89 LEU A N 1
ATOM 728 C CA . LEU A 1 89 ? -9.445 2.739 8.282 1.00 96.62 89 LEU A CA 1
ATOM 729 C C . LEU A 1 89 ? -8.110 2.903 7.529 1.00 96.62 89 LEU A C 1
ATOM 731 O O . LEU A 1 89 ? -7.971 2.405 6.406 1.00 96.62 89 LEU A O 1
ATOM 735 N N . PRO A 1 90 ? -7.123 3.626 8.094 1.00 95.56 90 PRO A N 1
ATOM 736 C CA . PRO A 1 90 ? -5.878 3.919 7.397 1.00 95.56 90 PRO A CA 1
ATOM 737 C C . PRO A 1 90 ? -4.963 2.690 7.328 1.00 95.56 90 PRO A C 1
ATOM 739 O O . PRO A 1 90 ? -4.832 1.932 8.287 1.00 95.56 90 PRO A O 1
ATOM 742 N N . ALA A 1 91 ? -4.278 2.524 6.198 1.00 95.81 91 ALA A N 1
ATOM 743 C CA . ALA A 1 91 ? -3.403 1.388 5.928 1.00 95.81 91 ALA A CA 1
ATOM 744 C C . ALA A 1 91 ? -1.980 1.831 5.573 1.00 95.81 91 ALA A C 1
ATOM 746 O O . ALA A 1 91 ? -1.790 2.823 4.864 1.00 95.81 91 ALA A O 1
ATOM 747 N N . CYS A 1 92 ? -0.972 1.087 6.021 1.00 94.88 92 CYS A N 1
ATOM 748 C CA . CYS A 1 92 ? 0.398 1.239 5.542 1.00 94.88 92 CYS A CA 1
ATOM 749 C C . CYS A 1 92 ? 0.581 0.426 4.262 1.00 94.88 92 CYS A C 1
ATOM 751 O O . CYS A 1 92 ? -0.057 -0.606 4.070 1.00 94.88 92 CYS A O 1
ATOM 753 N N . THR A 1 93 ? 1.469 0.865 3.376 1.00 95.12 93 THR A N 1
ATOM 754 C CA . THR A 1 93 ? 1.837 0.092 2.190 1.00 95.12 93 THR A CA 1
ATOM 755 C C . THR A 1 93 ? 3.347 0.058 2.039 1.00 95.12 93 THR A C 1
ATOM 757 O O . THR A 1 93 ? 4.008 1.098 2.089 1.00 95.12 93 THR A O 1
ATOM 760 N N . LYS A 1 94 ? 3.891 -1.141 1.836 1.00 95.62 94 LYS A N 1
ATOM 761 C CA . LYS A 1 94 ? 5.305 -1.379 1.549 1.00 95.62 94 LYS A CA 1
ATOM 762 C C . LYS A 1 94 ? 5.448 -1.996 0.172 1.00 95.62 94 LYS A C 1
ATOM 764 O O . LYS A 1 94 ? 4.723 -2.925 -0.165 1.00 95.62 94 LYS A O 1
ATOM 769 N N . LEU A 1 95 ? 6.370 -1.463 -0.623 1.00 96.50 95 LEU A N 1
ATOM 770 C CA . LEU A 1 95 ? 6.741 -2.086 -1.886 1.00 96.50 95 LEU A CA 1
ATOM 771 C C . LEU A 1 95 ? 7.650 -3.279 -1.609 1.00 96.50 95 LEU A C 1
ATOM 773 O O . LEU A 1 95 ? 8.506 -3.213 -0.726 1.00 96.50 95 LEU A O 1
ATOM 777 N N . ILE A 1 96 ? 7.464 -4.340 -2.379 1.00 96.94 96 ILE A N 1
ATOM 778 C CA . ILE A 1 96 ? 8.303 -5.531 -2.352 1.00 96.94 96 ILE A CA 1
ATOM 779 C C . ILE A 1 96 ? 8.692 -5.916 -3.771 1.00 96.94 96 ILE A C 1
ATOM 781 O O . ILE A 1 96 ? 7.957 -5.658 -4.726 1.00 96.94 96 ILE A O 1
ATOM 785 N N . GLU A 1 97 ? 9.851 -6.536 -3.898 1.00 95.44 97 GLU A N 1
ATOM 786 C CA . GLU A 1 97 ? 10.205 -7.311 -5.070 1.00 95.44 97 GLU A CA 1
ATOM 787 C C . GLU A 1 97 ? 9.513 -8.676 -5.009 1.00 95.44 97 GLU A C 1
ATOM 789 O O . GLU A 1 97 ? 9.489 -9.312 -3.952 1.00 95.44 97 GLU A O 1
ATOM 794 N N . VAL A 1 98 ? 8.992 -9.126 -6.149 1.00 96.06 98 VAL A N 1
ATOM 795 C CA . VAL A 1 98 ? 8.397 -10.452 -6.318 1.00 96.06 98 VAL A CA 1
ATOM 796 C C . VAL A 1 98 ? 9.127 -11.186 -7.448 1.00 96.06 98 VAL A C 1
ATOM 798 O O . VAL A 1 98 ? 9.375 -10.584 -8.497 1.00 96.06 98 VAL A O 1
ATOM 801 N N . PRO A 1 99 ? 9.502 -12.467 -7.278 1.00 95.19 99 PRO A N 1
ATOM 802 C CA . PRO A 1 99 ? 10.099 -13.243 -8.359 1.00 95.19 99 PRO A CA 1
ATOM 803 C C . PRO A 1 99 ? 9.155 -13.393 -9.562 1.00 95.19 99 PRO A C 1
ATOM 805 O O . PRO A 1 99 ? 7.940 -13.477 -9.414 1.00 95.19 99 PRO A O 1
ATOM 808 N N . GLN A 1 100 ? 9.726 -13.483 -10.765 1.00 94.38 100 GLN A N 1
ATOM 809 C CA . GLN A 1 100 ? 8.975 -13.587 -12.013 1.00 94.38 100 GLN A CA 1
ATOM 810 C C . GLN A 1 100 ? 8.072 -14.819 -12.029 1.00 94.38 100 GLN A C 1
ATOM 812 O O . GLN A 1 100 ? 8.567 -15.946 -11.968 1.00 94.38 100 GLN A O 1
ATOM 817 N N . GLY A 1 101 ? 6.765 -14.589 -12.162 1.00 93.38 101 GLY A N 1
ATOM 818 C CA . GLY A 1 101 ? 5.751 -15.646 -12.191 1.00 93.38 101 GLY A CA 1
ATOM 819 C C . GLY A 1 101 ? 5.506 -16.329 -10.844 1.00 93.38 101 GLY A C 1
ATOM 820 O O . GLY A 1 101 ? 4.988 -17.438 -10.845 1.00 93.38 101 GLY A O 1
ATOM 821 N N . ALA A 1 102 ? 5.913 -15.712 -9.730 1.00 95.94 102 ALA A N 1
ATOM 822 C CA . ALA A 1 102 ? 5.568 -16.210 -8.406 1.00 95.94 102 ALA A CA 1
ATOM 823 C C . ALA A 1 102 ? 4.139 -15.820 -8.014 1.00 95.94 102 ALA A C 1
ATOM 825 O O . ALA A 1 102 ? 3.738 -14.670 -8.205 1.00 95.94 102 ALA A O 1
ATOM 826 N N . ASP A 1 103 ? 3.439 -16.752 -7.380 1.00 96.12 103 ASP A N 1
ATOM 827 C CA . ASP A 1 103 ? 2.257 -16.470 -6.578 1.00 96.12 103 ASP A CA 1
ATOM 828 C C . ASP A 1 103 ? 2.700 -16.041 -5.171 1.00 96.12 103 ASP A C 1
ATOM 830 O O . ASP A 1 103 ? 3.729 -16.494 -4.653 1.00 96.12 103 ASP A O 1
ATOM 834 N N . VAL A 1 104 ? 1.956 -15.112 -4.567 1.00 97.38 104 VAL A N 1
ATOM 835 C CA . VAL A 1 104 ? 2.288 -14.537 -3.257 1.00 97.38 104 VAL A CA 1
ATOM 836 C C . VAL A 1 104 ? 1.244 -14.955 -2.236 1.00 97.38 104 VAL A C 1
ATOM 838 O O . VAL A 1 104 ? 0.076 -14.585 -2.348 1.00 97.38 104 VAL A O 1
ATOM 841 N N . GLU A 1 105 ? 1.687 -15.668 -1.209 1.00 97.25 105 GLU A N 1
ATOM 842 C CA . GLU A 1 105 ? 0.866 -16.085 -0.074 1.00 97.25 105 GLU A CA 1
ATOM 843 C C . GLU A 1 105 ? 1.298 -15.329 1.185 1.00 97.25 105 GLU A C 1
ATOM 845 O O . GLU A 1 105 ? 2.483 -15.048 1.377 1.00 97.25 105 GLU A O 1
ATOM 850 N N . ILE A 1 106 ? 0.337 -14.974 2.041 1.00 98.00 106 ILE A N 1
ATOM 851 C CA . ILE A 1 106 ? 0.592 -14.243 3.286 1.00 98.00 106 ILE A CA 1
ATOM 852 C C . ILE A 1 106 ? 0.006 -15.020 4.457 1.00 98.00 106 ILE A C 1
ATOM 854 O O . ILE A 1 106 ? -1.186 -15.316 4.471 1.00 98.00 106 ILE A O 1
ATOM 858 N N . ASN A 1 107 ? 0.834 -15.268 5.469 1.00 97.81 107 ASN A N 1
ATOM 859 C CA . ASN A 1 107 ? 0.437 -15.915 6.713 1.00 97.81 107 ASN A CA 1
ATOM 860 C C . ASN A 1 107 ? 0.637 -14.958 7.890 1.00 97.81 107 ASN A C 1
ATOM 862 O O . ASN A 1 107 ? 1.722 -14.406 8.074 1.00 97.81 107 ASN A O 1
ATOM 866 N N . ILE A 1 108 ? -0.390 -14.783 8.722 1.00 97.94 108 ILE A N 1
ATOM 867 C CA . ILE A 1 108 ? -0.250 -14.075 10.000 1.00 97.94 108 ILE A CA 1
ATOM 868 C C . ILE A 1 108 ? 0.271 -15.072 11.037 1.00 97.94 108 ILE A C 1
ATOM 870 O O . ILE A 1 108 ? -0.386 -16.073 11.312 1.00 97.94 108 ILE A O 1
ATOM 874 N N . ILE A 1 109 ? 1.453 -14.806 11.591 1.00 97.69 109 ILE A N 1
ATOM 875 C CA . ILE A 1 109 ? 2.113 -15.683 12.568 1.00 97.69 109 ILE A CA 1
ATOM 876 C C . ILE A 1 109 ? 1.646 -15.351 13.984 1.00 97.69 109 ILE A C 1
ATOM 878 O O . ILE A 1 109 ? 1.306 -16.248 14.748 1.00 97.69 109 ILE A O 1
ATOM 882 N N . ASP A 1 110 ? 1.662 -14.066 14.335 1.00 97.56 110 ASP A N 1
ATOM 883 C CA . ASP A 1 110 ? 1.335 -13.592 15.679 1.00 97.56 110 ASP A CA 1
ATOM 884 C C . ASP A 1 110 ? 0.857 -12.138 15.643 1.00 97.56 110 ASP A C 1
ATOM 886 O O . ASP A 1 110 ? 1.225 -11.377 14.740 1.00 97.56 110 ASP A O 1
ATOM 890 N N . PHE A 1 111 ? 0.045 -11.744 16.623 1.00 96.88 111 PHE A N 1
ATOM 891 C CA . PHE A 1 111 ? -0.368 -10.357 16.781 1.00 96.88 111 PHE A CA 1
ATOM 892 C C . PHE A 1 111 ? -0.776 -10.007 18.214 1.00 96.88 111 PHE A C 1
ATOM 894 O O . PHE A 1 111 ? -1.286 -10.829 18.970 1.00 96.88 111 PHE A O 1
ATOM 901 N N . THR A 1 112 ? -0.637 -8.727 18.561 1.00 96.44 112 THR A N 1
ATOM 902 C CA . THR A 1 112 ? -1.170 -8.149 19.804 1.00 96.44 112 THR A CA 1
ATOM 903 C C . THR A 1 112 ? -2.225 -7.100 19.480 1.00 96.44 112 THR A C 1
ATOM 905 O O . THR A 1 112 ? -1.985 -6.221 18.652 1.00 96.44 112 THR A O 1
ATOM 908 N N . ILE A 1 113 ? -3.371 -7.150 20.162 1.00 96.12 113 ILE A N 1
ATOM 909 C CA . ILE A 1 113 ? -4.512 -6.258 19.928 1.00 96.12 113 ILE A CA 1
ATOM 910 C C . ILE A 1 113 ? -4.884 -5.463 21.184 1.00 96.12 113 ILE A C 1
ATOM 912 O O . ILE A 1 113 ? -4.718 -5.939 22.306 1.00 96.12 113 ILE A O 1
ATOM 916 N N . GLU A 1 114 ? -5.395 -4.251 20.989 1.00 96.19 114 GLU A N 1
ATOM 917 C CA . GLU A 1 114 ? -5.944 -3.396 22.042 1.00 96.19 114 GLU A CA 1
ATOM 918 C C . GLU A 1 114 ? -7.288 -2.804 21.595 1.00 96.19 114 GLU A C 1
ATOM 920 O O . GLU A 1 114 ? -7.418 -2.343 20.460 1.00 96.19 114 GLU A O 1
ATOM 925 N N . GLU A 1 115 ? -8.297 -2.830 22.470 1.00 97.31 115 GLU A N 1
ATOM 926 C CA . GLU A 1 115 ? -9.601 -2.205 22.217 1.00 97.31 115 GLU A CA 1
ATOM 927 C C . GLU A 1 115 ? -9.657 -0.805 22.831 1.00 97.31 115 GLU A C 1
ATOM 929 O O . GLU A 1 115 ? -9.327 -0.609 23.999 1.00 97.31 115 GLU A O 1
ATOM 934 N N . ILE A 1 116 ? -10.108 0.170 22.044 1.00 96.62 116 ILE A N 1
ATOM 935 C CA . ILE A 1 116 ? -10.114 1.588 22.401 1.00 96.62 116 ILE A CA 1
ATOM 936 C C . ILE A 1 116 ? -11.509 2.156 22.156 1.00 96.62 116 ILE A C 1
ATOM 938 O O . ILE A 1 116 ? -11.995 2.199 21.024 1.00 96.62 116 ILE A O 1
ATOM 942 N N . SER A 1 117 ? -12.155 2.628 23.220 1.00 97.06 117 SER A N 1
ATOM 943 C CA . SER A 1 117 ? -13.460 3.289 23.150 1.00 97.06 117 SER A CA 1
ATOM 944 C C . SER A 1 117 ? -13.299 4.735 22.687 1.00 97.06 117 SER A C 1
ATOM 946 O O . SER A 1 117 ? -12.876 5.597 23.455 1.00 97.06 117 SER A O 1
ATOM 948 N N . LEU A 1 118 ? -13.671 5.049 21.443 1.00 96.44 118 LEU A N 1
ATOM 949 C CA . LEU A 1 118 ? -13.560 6.419 20.921 1.00 96.44 118 LEU A CA 1
ATOM 950 C C . LEU A 1 118 ? -14.448 7.406 21.703 1.00 96.44 118 LEU A C 1
ATOM 952 O O . LEU A 1 118 ? -14.070 8.567 21.888 1.00 96.44 118 LEU A O 1
ATOM 956 N N . LYS A 1 119 ? -15.569 6.917 22.255 1.00 95.25 119 LYS A N 1
ATOM 957 C CA . LYS A 1 119 ? -16.478 7.678 23.129 1.00 95.25 119 LYS A CA 1
ATOM 958 C C . LYS A 1 119 ? -15.782 8.178 24.397 1.00 95.25 119 LYS A C 1
ATOM 960 O O . LYS A 1 119 ? -15.992 9.327 24.777 1.00 95.25 119 LYS A O 1
ATOM 965 N N . GLU A 1 120 ? -14.926 7.367 25.019 1.00 94.69 120 GLU A N 1
ATOM 966 C CA . GLU A 1 120 ? -14.178 7.751 26.231 1.00 94.69 120 GLU A CA 1
ATOM 967 C C . GLU A 1 120 ? -13.147 8.854 25.960 1.00 94.69 120 GLU A C 1
ATOM 969 O O . GLU A 1 120 ? -12.885 9.695 26.819 1.00 94.69 120 GLU A O 1
ATOM 974 N N . TYR A 1 121 ? -12.628 8.923 24.732 1.00 92.44 121 TYR A N 1
ATOM 975 C CA . TYR A 1 121 ? -11.781 10.026 24.267 1.00 92.44 121 TYR A CA 1
ATOM 976 C C . TYR A 1 121 ? -12.588 11.237 23.764 1.00 92.44 121 TYR A C 1
ATOM 978 O O . TYR A 1 121 ? -12.015 12.219 23.285 1.00 92.44 121 TYR A O 1
ATOM 986 N N . GLY A 1 122 ? -13.916 11.191 23.893 1.00 93.19 122 GLY A N 1
ATOM 987 C CA . GLY A 1 122 ? -14.848 12.251 23.531 1.00 93.19 122 GLY A CA 1
ATOM 988 C C . GLY A 1 122 ? -15.287 12.250 22.067 1.00 93.19 122 GLY A C 1
ATOM 989 O O . GLY A 1 122 ? -16.030 13.146 21.684 1.00 93.19 122 GLY A O 1
ATOM 990 N N . PHE A 1 123 ? -14.862 11.300 21.240 1.00 95.19 123 PHE A N 1
ATOM 991 C CA . PHE A 1 123 ? -15.266 11.223 19.835 1.00 95.19 123 PHE A CA 1
ATOM 992 C C . PHE A 1 123 ? -16.565 10.426 19.734 1.00 95.19 123 PHE A C 1
ATOM 994 O O . PHE A 1 123 ? -16.558 9.201 19.812 1.00 95.19 123 PHE A O 1
ATOM 1001 N N . LEU A 1 124 ? -17.696 11.127 19.630 1.00 95.12 124 LEU A N 1
ATOM 1002 C CA . LEU A 1 124 ? -19.031 10.512 19.654 1.00 95.12 124 LEU A CA 1
ATOM 1003 C C . LEU A 1 124 ? -19.533 10.125 18.260 1.00 95.12 124 LEU A C 1
ATOM 1005 O O . LEU A 1 124 ? -20.305 9.178 18.131 1.00 95.12 124 LEU A O 1
ATOM 1009 N N . ASN A 1 125 ? -19.080 10.849 17.238 1.00 96.19 125 ASN A N 1
ATOM 1010 C CA . ASN A 1 125 ? -19.453 10.630 15.848 1.00 96.19 125 ASN A CA 1
ATOM 1011 C C . ASN A 1 125 ? -18.714 9.414 15.265 1.00 96.19 125 ASN A C 1
ATOM 1013 O O . ASN A 1 125 ? -17.564 9.159 15.651 1.00 96.19 125 ASN A O 1
ATOM 1017 N N . PRO A 1 126 ? -19.323 8.676 14.323 1.00 96.81 126 PRO A N 1
ATOM 1018 C CA . PRO A 1 126 ? -18.713 7.472 13.785 1.00 96.81 126 PRO A CA 1
ATOM 1019 C C . PRO A 1 126 ? -17.541 7.807 12.854 1.00 96.81 126 PRO A C 1
ATOM 1021 O O . PRO A 1 126 ? -17.377 8.951 12.418 1.00 96.81 126 PRO A O 1
ATOM 1024 N N . ILE A 1 127 ? -16.703 6.817 12.541 1.00 97.31 127 ILE A N 1
ATOM 1025 C CA . ILE A 1 127 ? -15.587 7.017 11.605 1.00 97.31 127 ILE A CA 1
ATOM 1026 C C . ILE A 1 127 ? -16.124 7.387 10.215 1.00 97.31 127 ILE A C 1
ATOM 1028 O O . ILE A 1 127 ? -17.098 6.802 9.754 1.00 97.31 127 ILE A O 1
ATOM 1032 N N . ILE A 1 128 ? -15.493 8.343 9.534 1.00 97.00 128 ILE A N 1
ATOM 1033 C CA . ILE A 1 128 ? -15.876 8.778 8.185 1.00 97.00 128 ILE A CA 1
ATOM 1034 C C . ILE A 1 128 ? -15.876 7.601 7.188 1.00 97.00 128 ILE A C 1
ATOM 1036 O O . ILE A 1 128 ? -14.936 6.803 7.209 1.00 97.00 128 ILE A O 1
ATOM 1040 N N . PRO A 1 129 ? -16.878 7.478 6.299 1.00 97.06 129 PRO A N 1
ATOM 1041 C CA . PRO A 1 129 ? -16.891 6.432 5.280 1.00 97.06 129 PRO A CA 1
ATOM 1042 C C . PRO A 1 129 ? -15.886 6.682 4.146 1.00 97.06 129 PRO A C 1
ATOM 1044 O O . PRO A 1 129 ? -15.600 7.826 3.774 1.00 97.06 129 PRO A O 1
ATOM 1047 N N . ILE A 1 130 ? -15.411 5.607 3.521 1.00 96.44 130 ILE A N 1
ATOM 1048 C CA . ILE A 1 130 ? -14.556 5.635 2.331 1.00 96.44 130 ILE A CA 1
ATOM 1049 C C . ILE A 1 130 ? -15.333 6.244 1.163 1.00 96.44 130 ILE A C 1
ATOM 1051 O O . ILE A 1 130 ? -16.378 5.733 0.764 1.00 96.44 130 ILE A O 1
ATOM 1055 N N . GLN A 1 131 ? -14.797 7.318 0.584 1.00 94.81 131 GLN A N 1
ATOM 1056 C CA . GLN A 1 131 ? -15.343 7.950 -0.619 1.00 94.81 131 GLN A CA 1
ATOM 1057 C C . GLN A 1 131 ? -14.545 7.529 -1.865 1.00 94.81 131 GLN A C 1
ATOM 1059 O O . GLN A 1 131 ? -13.331 7.311 -1.766 1.00 94.81 131 GLN A O 1
ATOM 1064 N N . PRO A 1 132 ? -15.184 7.422 -3.044 1.00 93.25 132 PRO A N 1
ATOM 1065 C CA . PRO A 1 132 ? -14.481 7.116 -4.282 1.00 93.25 132 PRO A CA 1
ATOM 1066 C C . PRO A 1 132 ? -13.546 8.254 -4.703 1.00 93.25 132 PRO A C 1
ATOM 1068 O O . PRO A 1 132 ? -13.671 9.402 -4.278 1.00 93.25 132 PRO A O 1
ATOM 1071 N N . SER A 1 133 ? -12.608 7.933 -5.593 1.00 91.88 133 SER A N 1
ATOM 1072 C CA . SER A 1 133 ? -11.816 8.953 -6.279 1.00 91.88 133 SER A CA 1
ATOM 1073 C C . SER A 1 133 ? -12.714 9.795 -7.187 1.00 91.88 133 SER A C 1
ATOM 1075 O O . SER A 1 133 ? -13.551 9.256 -7.908 1.00 91.88 133 SER A O 1
ATOM 1077 N N . VAL A 1 134 ? -12.505 11.108 -7.182 1.00 91.25 134 VAL A N 1
ATOM 1078 C CA . VAL A 1 134 ? -13.285 12.069 -7.975 1.00 91.25 134 VAL A CA 1
ATOM 1079 C C . VAL A 1 134 ? -12.465 12.569 -9.156 1.00 91.25 134 VAL A C 1
ATOM 1081 O O . VAL A 1 134 ? -11.231 12.647 -9.073 1.00 91.25 134 VAL A O 1
ATOM 1084 N N . LYS A 1 135 ? -13.115 12.911 -10.274 1.00 92.44 135 LYS A N 1
ATOM 1085 C CA . LYS A 1 135 ? -12.389 13.534 -11.383 1.00 92.44 135 LYS A CA 1
ATOM 1086 C C . LYS A 1 135 ? -12.083 14.974 -11.007 1.00 92.44 135 LYS A C 1
ATOM 1088 O O . LYS A 1 135 ? -12.882 15.660 -10.385 1.00 92.44 135 LYS A O 1
ATOM 1093 N N . LYS A 1 136 ? -10.935 15.468 -11.466 1.00 90.94 136 LYS A N 1
ATOM 1094 C CA . LYS A 1 136 ? -10.530 16.866 -11.243 1.00 90.94 136 LYS A CA 1
ATOM 1095 C C . LYS A 1 136 ? -11.491 17.887 -11.872 1.00 90.94 136 LYS A C 1
ATOM 1097 O O . LYS A 1 136 ? -11.426 19.053 -11.516 1.00 90.94 136 LYS A O 1
ATOM 1102 N N . SER A 1 137 ? -12.308 17.457 -12.834 1.00 93.94 137 SER A N 1
ATOM 1103 C CA . SER A 1 137 ? -13.308 18.272 -13.528 1.00 93.94 137 SER A CA 1
ATOM 1104 C C . SER A 1 137 ? -14.680 18.272 -12.857 1.00 93.94 137 SER A C 1
ATOM 1106 O O . SER A 1 137 ? -15.534 19.043 -13.282 1.00 93.94 137 SER A O 1
ATOM 1108 N N . ASP A 1 138 ? -14.923 17.368 -11.905 1.00 91.00 138 ASP A N 1
ATOM 1109 C CA . ASP A 1 138 ? -16.228 17.259 -11.258 1.00 91.00 138 ASP A CA 1
ATOM 1110 C C . ASP A 1 138 ? -16.410 18.423 -10.279 1.00 91.00 138 ASP A C 1
ATOM 1112 O O . ASP A 1 138 ? -15.461 18.845 -9.614 1.00 91.00 138 ASP A O 1
ATOM 1116 N N . ASP A 1 139 ? -17.632 18.939 -10.196 1.00 88.88 139 ASP A N 1
ATOM 1117 C CA . ASP A 1 139 ? -17.995 19.980 -9.241 1.00 88.88 139 ASP A CA 1
ATOM 1118 C C . ASP A 1 139 ? -18.101 19.383 -7.824 1.00 88.88 139 ASP A C 1
ATOM 1120 O O . ASP A 1 139 ? -18.951 18.511 -7.608 1.00 88.88 139 ASP A O 1
ATOM 1124 N N . PRO A 1 140 ? -17.277 19.831 -6.854 1.00 83.44 140 PRO A N 1
ATOM 1125 C CA . PRO A 1 140 ? -17.285 19.298 -5.497 1.00 83.44 140 PRO A CA 1
ATOM 1126 C C . PRO A 1 140 ? -18.634 19.394 -4.778 1.00 83.44 140 PRO A C 1
ATOM 1128 O O . PRO A 1 140 ? -18.909 18.555 -3.921 1.00 83.44 140 PRO A O 1
ATOM 1131 N N . GLU A 1 141 ? -19.467 20.387 -5.107 1.00 84.38 141 GLU A N 1
ATOM 1132 C CA . GLU A 1 141 ? -20.759 20.600 -4.437 1.00 84.38 141 GLU A CA 1
ATOM 1133 C C . GLU A 1 141 ? -21.817 19.566 -4.841 1.00 84.38 141 GLU A C 1
ATOM 1135 O O . GLU A 1 141 ? -22.753 19.305 -4.088 1.00 84.38 141 GLU A O 1
ATOM 1140 N N . ASN A 1 142 ? -21.648 18.939 -6.006 1.00 86.94 142 ASN A N 1
ATOM 1141 C CA . ASN A 1 142 ? -22.608 18.002 -6.589 1.00 86.94 142 ASN A CA 1
ATOM 1142 C C . ASN A 1 142 ? -22.178 16.531 -6.453 1.00 86.94 142 ASN A C 1
ATOM 1144 O O . ASN A 1 142 ? -22.782 15.640 -7.057 1.00 86.94 142 ASN A O 1
ATOM 1148 N N . LEU A 1 143 ? -21.124 16.255 -5.682 1.00 89.88 143 LEU A N 1
ATOM 1149 C CA . LEU A 1 143 ? -20.629 14.896 -5.498 1.00 89.88 143 LEU A CA 1
ATOM 1150 C C . LEU A 1 143 ? -21.562 14.082 -4.587 1.00 89.88 143 LEU A C 1
ATOM 1152 O O . LEU A 1 143 ? -21.872 14.521 -3.477 1.00 89.88 143 LEU A O 1
ATOM 1156 N N . PRO A 1 144 ? -21.973 12.868 -4.998 1.00 91.88 144 PRO A N 1
ATOM 1157 C CA . PRO A 1 144 ? -22.720 11.982 -4.120 1.00 91.88 144 PRO A CA 1
ATOM 1158 C C . PRO A 1 144 ? -21.858 11.563 -2.927 1.00 91.88 144 PRO A C 1
ATOM 1160 O O . PRO A 1 144 ? -20.677 11.242 -3.074 1.00 91.88 144 PRO A O 1
ATOM 1163 N N . PHE A 1 145 ? -22.478 11.528 -1.750 1.00 94.19 145 PHE A N 1
ATOM 1164 C CA . PHE A 1 145 ? -21.857 11.028 -0.531 1.00 94.19 145 PHE A CA 1
ATOM 1165 C C . PHE A 1 145 ? -22.238 9.564 -0.316 1.00 94.19 145 PHE A C 1
ATOM 1167 O O . PHE A 1 145 ? -23.420 9.226 -0.254 1.00 94.19 145 PHE A O 1
ATOM 1174 N N . TYR A 1 146 ? -21.237 8.697 -0.198 1.00 95.50 146 TYR A N 1
ATOM 1175 C CA . TYR A 1 146 ? -21.441 7.262 -0.027 1.00 95.50 146 TYR A CA 1
ATOM 1176 C C . TYR A 1 146 ? -21.329 6.884 1.449 1.00 95.50 146 TYR A C 1
ATOM 1178 O O . TYR A 1 146 ? -20.305 7.139 2.079 1.00 95.50 146 TYR A O 1
ATOM 1186 N N . PHE A 1 147 ? -22.363 6.247 1.992 1.00 96.50 147 PHE A N 1
ATOM 1187 C CA . PHE A 1 147 ? -22.413 5.781 3.376 1.00 96.50 147 PHE A CA 1
ATOM 1188 C C . PHE A 1 147 ? -23.160 4.448 3.418 1.00 96.50 147 PHE A C 1
ATOM 1190 O O . PHE A 1 147 ? -24.318 4.384 3.001 1.00 96.50 147 PHE A O 1
ATOM 1197 N N . ASN A 1 148 ? -22.505 3.378 3.872 1.00 97.25 148 ASN A N 1
ATOM 1198 C CA . ASN A 1 148 ? -23.141 2.067 3.964 1.00 97.25 148 ASN A CA 1
ATOM 1199 C C . ASN A 1 148 ? -23.882 1.920 5.299 1.00 97.25 148 ASN A C 1
ATOM 1201 O O . ASN A 1 148 ? -23.317 1.433 6.277 1.00 97.25 148 ASN A O 1
ATOM 1205 N N . SER A 1 149 ? -25.159 2.308 5.336 1.00 96.81 149 SER A N 1
ATOM 1206 C CA . SER A 1 149 ? -25.977 2.219 6.554 1.00 96.81 149 SER A CA 1
ATOM 1207 C C . SER A 1 149 ? -25.972 0.829 7.188 1.00 96.81 149 SER A C 1
ATOM 1209 O O . SER A 1 149 ? -25.899 0.737 8.407 1.00 96.81 1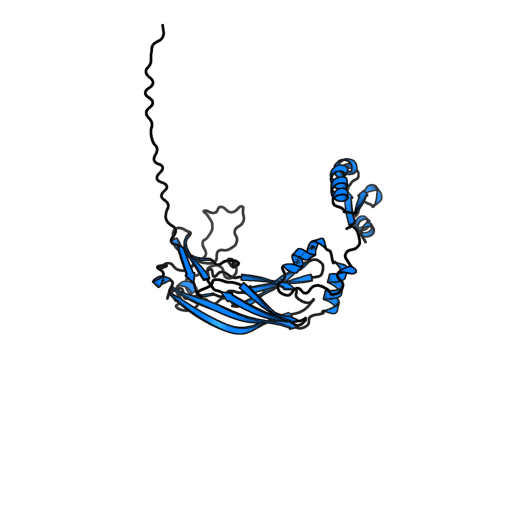49 SER A O 1
ATOM 1211 N N . ASN A 1 150 ? -25.947 -0.247 6.392 1.00 97.38 150 ASN A N 1
ATOM 1212 C CA . ASN A 1 150 ? -25.958 -1.610 6.927 1.00 97.38 150 ASN A CA 1
ATOM 1213 C C . ASN A 1 150 ? -24.741 -1.883 7.819 1.00 97.38 150 ASN A C 1
ATOM 1215 O O . ASN A 1 150 ? -24.896 -2.472 8.882 1.00 97.38 150 ASN A O 1
ATOM 1219 N N . THR A 1 151 ? -23.543 -1.442 7.424 1.00 97.19 151 THR A N 1
ATOM 1220 C CA . THR A 1 151 ? -22.344 -1.620 8.258 1.00 97.19 151 THR A CA 1
ATOM 1221 C C . THR A 1 151 ? -22.397 -0.734 9.492 1.00 97.19 151 THR A C 1
ATOM 1223 O O . THR A 1 151 ? -22.061 -1.183 10.583 1.00 97.19 151 THR A O 1
ATOM 1226 N N . TYR A 1 152 ? -22.829 0.519 9.343 1.00 97.50 152 TYR A N 1
ATOM 1227 C CA . TYR A 1 152 ? -22.847 1.476 10.452 1.00 97.50 152 TYR A CA 1
ATOM 1228 C C . TYR A 1 152 ? -23.930 1.194 11.502 1.00 97.50 152 TYR A C 1
ATOM 1230 O O . TYR A 1 152 ? -23.792 1.618 12.648 1.00 97.50 152 TYR A O 1
ATOM 1238 N N . GLU A 1 153 ? -24.986 0.476 11.129 1.00 97.62 153 GLU A N 1
ATOM 1239 C CA . GLU A 1 153 ? -26.056 0.037 12.030 1.00 97.62 153 GLU A CA 1
ATOM 1240 C C . GLU A 1 153 ? -25.795 -1.355 12.628 1.00 97.62 153 GLU A C 1
ATOM 1242 O O . GLU A 1 153 ? -26.503 -1.772 13.546 1.00 97.62 153 GLU A O 1
ATOM 1247 N N . ASN A 1 154 ? -24.773 -2.069 12.147 1.00 97.25 154 ASN A N 1
ATOM 1248 C CA . ASN A 1 154 ? -24.428 -3.400 12.631 1.00 97.25 154 ASN A CA 1
ATOM 1249 C C . ASN A 1 154 ? -23.513 -3.333 13.865 1.00 97.25 154 ASN A C 1
ATOM 1251 O O . ASN A 1 154 ? -22.449 -2.711 13.836 1.00 97.25 154 ASN A O 1
ATOM 1255 N N . ASP A 1 155 ? -23.896 -4.021 14.944 1.00 97.88 155 ASP A N 1
ATOM 1256 C CA . ASP A 1 155 ? -23.070 -4.159 16.151 1.00 97.88 155 ASP A CA 1
ATOM 1257 C C . ASP A 1 155 ? -22.041 -5.289 15.993 1.00 97.88 155 ASP A C 1
ATOM 1259 O O . ASP A 1 155 ? -22.026 -6.271 16.733 1.00 97.88 155 ASP A O 1
ATOM 1263 N N . ASP A 1 156 ? -21.179 -5.142 14.991 1.00 97.75 156 ASP A N 1
ATOM 1264 C CA . ASP A 1 156 ? -20.066 -6.045 14.720 1.00 97.75 156 ASP A CA 1
ATOM 1265 C C . ASP A 1 156 ? -18.836 -5.254 14.257 1.00 97.75 156 ASP A C 1
ATOM 1267 O O . ASP A 1 156 ? -18.927 -4.080 13.887 1.00 97.75 156 ASP A O 1
ATOM 1271 N N . PHE A 1 157 ? -17.662 -5.876 14.306 1.00 97.69 157 PHE A N 1
ATOM 1272 C CA . PHE A 1 157 ? -16.437 -5.263 13.810 1.00 97.69 157 PHE A CA 1
ATOM 1273 C C . PHE A 1 157 ? -16.375 -5.331 12.282 1.00 97.69 157 PHE A C 1
ATOM 1275 O O . PHE A 1 157 ? -16.273 -6.402 11.689 1.00 97.69 157 PHE A O 1
ATOM 1282 N N . TYR A 1 158 ? -16.340 -4.166 11.638 1.00 97.31 158 TYR A N 1
ATOM 1283 C CA . TYR A 1 158 ? -15.833 -4.046 10.279 1.00 97.31 158 TYR A CA 1
ATOM 1284 C C . TYR A 1 158 ? -14.328 -4.335 10.288 1.00 97.31 158 TYR A C 1
ATOM 1286 O O . TYR A 1 158 ? -13.538 -3.560 10.842 1.00 97.31 158 TYR A O 1
ATOM 1294 N N . SER A 1 159 ? -13.958 -5.461 9.679 1.00 95.62 159 SER A N 1
ATOM 1295 C CA . SER A 1 159 ? -12.593 -5.978 9.633 1.00 95.62 159 SER A CA 1
ATOM 1296 C C . SER A 1 159 ? -12.108 -6.098 8.185 1.00 95.62 159 SER A C 1
ATOM 1298 O O . SER A 1 159 ? -12.451 -7.058 7.489 1.00 95.62 159 SER A O 1
ATOM 1300 N N . PRO A 1 160 ? -11.364 -5.101 7.667 1.00 94.19 160 PRO A N 1
ATOM 1301 C CA . PRO A 1 160 ? -10.634 -5.275 6.420 1.00 94.19 160 PRO A CA 1
ATOM 1302 C C . PRO A 1 160 ? -9.495 -6.285 6.613 1.00 94.19 160 PRO A C 1
ATOM 1304 O O . PRO A 1 160 ? -8.966 -6.443 7.708 1.00 94.19 160 PRO A O 1
ATOM 1307 N N . GLU A 1 161 ? -9.074 -6.933 5.527 1.00 95.19 161 GLU A N 1
ATOM 1308 C CA . GLU A 1 161 ? -7.955 -7.878 5.561 1.00 95.19 161 GLU A CA 1
ATOM 1309 C C . GLU A 1 161 ? -6.693 -7.234 6.165 1.00 95.19 161 GLU A C 1
ATOM 1311 O O . GLU A 1 161 ? -6.209 -6.204 5.680 1.00 95.19 161 GLU A O 1
ATOM 1316 N N . LEU A 1 162 ? -6.179 -7.846 7.238 1.00 96.12 162 LEU A N 1
ATOM 1317 C CA . LEU A 1 162 ? -5.132 -7.273 8.087 1.00 96.12 162 LEU A CA 1
ATOM 1318 C C . LEU A 1 162 ? -3.834 -7.011 7.317 1.00 96.12 162 LEU A C 1
ATOM 1320 O O . LEU A 1 162 ? -3.227 -5.946 7.452 1.00 96.12 162 LEU A O 1
ATOM 1324 N N . VAL A 1 163 ? -3.417 -7.984 6.506 1.00 97.69 163 VAL A N 1
ATOM 1325 C CA . VAL A 1 163 ? -2.274 -7.883 5.602 1.00 97.69 163 VAL A CA 1
ATOM 1326 C C . VAL A 1 163 ? -2.674 -8.503 4.275 1.00 97.69 163 VAL A C 1
ATOM 1328 O O . VAL A 1 163 ? -3.043 -9.669 4.240 1.00 97.69 163 VAL A O 1
ATOM 1331 N N . ARG A 1 164 ? -2.565 -7.740 3.186 1.00 96.19 164 ARG A N 1
ATOM 1332 C CA . ARG A 1 164 ? -2.883 -8.226 1.840 1.00 96.19 164 ARG A CA 1
ATOM 1333 C C . ARG A 1 164 ? -1.795 -7.912 0.831 1.00 96.19 164 ARG A C 1
ATOM 1335 O O . ARG A 1 164 ? -1.145 -6.861 0.904 1.00 96.19 164 ARG A O 1
ATOM 1342 N N . TYR A 1 165 ? -1.652 -8.794 -0.148 1.00 97.25 165 TYR A N 1
ATOM 1343 C CA . TYR A 1 165 ? -0.827 -8.562 -1.324 1.00 97.25 165 TYR A CA 1
ATOM 1344 C C . TYR A 1 165 ? -1.637 -7.840 -2.403 1.00 97.25 165 TYR A C 1
ATOM 1346 O O . TYR A 1 165 ? -2.793 -8.163 -2.662 1.00 97.25 165 TYR A O 1
ATOM 1354 N N . ILE A 1 166 ? -1.026 -6.847 -3.042 1.00 96.12 166 ILE A N 1
ATOM 1355 C CA . ILE A 1 166 ? -1.576 -6.166 -4.211 1.00 96.12 166 ILE A CA 1
ATOM 1356 C C . ILE A 1 166 ? -0.512 -6.220 -5.298 1.00 96.12 166 ILE A C 1
ATOM 1358 O O . ILE A 1 166 ? 0.579 -5.655 -5.144 1.00 96.12 166 ILE A O 1
ATOM 1362 N N . GLU A 1 167 ? -0.844 -6.878 -6.403 1.00 94.06 167 GLU A N 1
ATOM 1363 C CA . GLU A 1 167 ? 0.020 -6.928 -7.575 1.00 94.06 167 GLU A CA 1
ATOM 1364 C C . GLU A 1 167 ? 0.287 -5.510 -8.107 1.00 94.06 167 GLU A C 1
ATOM 1366 O O . GLU A 1 167 ? -0.566 -4.616 -8.080 1.00 94.06 167 GLU A O 1
ATOM 1371 N N . SER A 1 168 ? 1.518 -5.282 -8.554 1.00 92.81 168 SER A N 1
ATOM 1372 C CA . SER A 1 168 ? 1.949 -4.028 -9.164 1.00 92.81 168 SER A CA 1
ATOM 1373 C C . SER A 1 168 ? 2.655 -4.330 -10.491 1.00 92.81 168 SER A C 1
ATOM 1375 O O . SER A 1 168 ? 2.575 -5.427 -11.030 1.00 92.81 168 SER A O 1
ATOM 1377 N N . GLY A 1 169 ? 3.307 -3.328 -11.073 1.00 93.38 169 GLY A N 1
ATOM 1378 C CA . GLY A 1 169 ? 4.001 -3.465 -12.349 1.00 93.38 169 GLY A CA 1
ATOM 1379 C C . GLY A 1 169 ? 5.422 -4.023 -12.245 1.00 93.38 169 GLY A C 1
ATOM 1380 O O . GLY A 1 169 ? 5.951 -4.320 -11.175 1.00 93.38 169 GLY A O 1
ATOM 1381 N N . THR A 1 170 ? 6.075 -4.084 -13.404 1.00 93.50 170 THR A N 1
ATOM 1382 C CA . THR A 1 170 ? 7.512 -4.351 -13.520 1.00 93.50 170 THR A CA 1
ATOM 1383 C C . THR A 1 170 ? 8.260 -3.051 -13.795 1.00 93.50 170 THR A C 1
ATOM 1385 O O . THR A 1 170 ? 7.926 -2.324 -14.730 1.00 93.50 170 THR A O 1
ATOM 1388 N N . LEU A 1 171 ? 9.310 -2.780 -13.022 1.00 92.88 171 LEU A N 1
ATOM 1389 C CA . LEU A 1 171 ? 10.225 -1.667 -13.246 1.00 92.88 171 LEU A CA 1
ATOM 1390 C C . LEU A 1 171 ? 11.584 -2.220 -13.665 1.00 92.88 171 LEU A C 1
ATOM 1392 O O . LEU A 1 171 ? 12.292 -2.809 -12.855 1.00 92.88 171 LEU A O 1
ATOM 1396 N N . ARG A 1 172 ? 11.950 -2.026 -14.940 1.00 89.69 172 ARG A N 1
ATOM 1397 C CA . ARG A 1 172 ? 13.27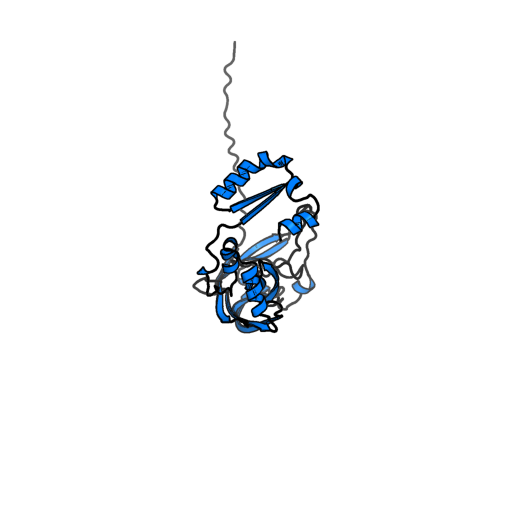6 -2.393 -15.476 1.00 89.69 172 ARG A CA 1
ATOM 1398 C C . ARG A 1 172 ? 13.708 -3.824 -15.111 1.00 89.69 172 ARG A C 1
ATOM 1400 O O . ARG A 1 172 ? 14.804 -4.066 -14.622 1.00 89.69 172 ARG A O 1
ATOM 1407 N N . GLY A 1 173 ? 12.811 -4.778 -15.353 1.00 89.62 173 GLY A N 1
ATOM 1408 C CA . GLY A 1 173 ? 13.039 -6.204 -15.098 1.00 89.62 173 GLY A CA 1
ATOM 1409 C C . GLY A 1 173 ? 12.755 -6.665 -13.664 1.00 89.62 173 GLY A C 1
ATOM 1410 O O . GLY A 1 173 ? 12.621 -7.867 -13.446 1.00 89.62 173 GLY A O 1
ATOM 1411 N N . VAL A 1 174 ? 12.593 -5.743 -12.710 1.00 92.25 174 VAL A N 1
ATOM 1412 C CA . VAL A 1 174 ? 12.180 -6.041 -11.332 1.00 92.25 174 VAL A CA 1
ATOM 1413 C C . VAL A 1 174 ? 10.654 -6.062 -11.268 1.00 92.25 174 VAL A C 1
ATOM 1415 O O . VAL A 1 174 ? 10.018 -5.017 -11.427 1.00 92.25 174 VAL A O 1
ATOM 1418 N N . GLN A 1 175 ? 10.052 -7.235 -11.063 1.00 94.75 175 GLN A N 1
ATOM 1419 C CA . GLN A 1 175 ? 8.617 -7.330 -10.788 1.00 94.75 175 GLN A CA 1
ATOM 1420 C C . GLN A 1 175 ? 8.363 -6.877 -9.350 1.00 94.75 175 GLN A C 1
ATOM 1422 O O . GLN A 1 175 ? 9.062 -7.283 -8.422 1.00 94.75 175 GLN A O 1
ATOM 1427 N N . MET A 1 176 ? 7.395 -5.983 -9.177 1.00 95.25 176 MET A N 1
ATOM 1428 C CA . MET A 1 176 ? 7.088 -5.376 -7.891 1.00 95.25 176 MET A CA 1
ATOM 1429 C C . MET A 1 176 ? 5.665 -5.711 -7.469 1.00 95.25 176 MET A C 1
ATOM 1431 O O . MET A 1 176 ? 4.771 -5.886 -8.293 1.00 95.25 176 MET A O 1
ATOM 1435 N N . GLY A 1 177 ? 5.447 -5.710 -6.163 1.00 96.50 177 GLY A N 1
ATOM 1436 C CA . GLY A 1 177 ? 4.131 -5.771 -5.549 1.00 96.50 177 GLY A CA 1
ATOM 1437 C C . GLY A 1 177 ? 4.061 -4.875 -4.323 1.00 96.50 177 GLY A C 1
ATOM 1438 O O . GLY A 1 177 ? 5.033 -4.215 -3.945 1.00 96.50 177 GLY A O 1
ATOM 1439 N N . LYS A 1 178 ? 2.886 -4.828 -3.709 1.00 96.75 178 LYS A N 1
ATOM 1440 C CA . LYS A 1 178 ? 2.625 -4.054 -2.499 1.00 96.75 178 LYS A CA 1
ATOM 1441 C C . LYS A 1 178 ? 2.094 -4.979 -1.418 1.00 96.75 178 LYS A C 1
ATOM 1443 O O . LYS A 1 178 ? 1.151 -5.721 -1.657 1.00 96.75 178 LYS A O 1
ATOM 1448 N N . ILE A 1 179 ? 2.652 -4.868 -0.222 1.00 97.50 179 ILE A N 1
ATOM 1449 C CA . ILE A 1 179 ? 2.044 -5.394 0.997 1.00 97.50 179 ILE A CA 1
ATOM 1450 C C . ILE A 1 179 ? 1.304 -4.240 1.659 1.00 97.50 179 ILE A C 1
ATOM 1452 O O . ILE A 1 179 ? 1.924 -3.240 2.037 1.00 97.50 179 ILE A O 1
ATOM 1456 N N . GLN A 1 180 ? -0.017 -4.350 1.751 1.00 97.31 180 GLN A N 1
ATOM 1457 C CA . GLN A 1 180 ? -0.857 -3.399 2.467 1.00 97.31 180 GLN A CA 1
ATOM 1458 C C . GLN A 1 180 ? -1.195 -3.968 3.844 1.00 97.31 180 GLN A C 1
ATOM 1460 O O . GLN A 1 180 ? -1.670 -5.092 3.930 1.00 97.31 180 GLN A O 1
ATOM 1465 N N . ILE A 1 181 ? -0.980 -3.178 4.894 1.00 97.31 181 ILE A N 1
ATOM 1466 C CA . ILE A 1 181 ? -1.232 -3.548 6.289 1.00 97.31 181 ILE A CA 1
ATOM 1467 C C . ILE A 1 181 ? -2.281 -2.587 6.847 1.00 97.31 181 ILE A C 1
ATOM 1469 O O . ILE A 1 181 ? -2.043 -1.376 6.872 1.00 97.31 181 ILE A O 1
ATOM 1473 N N . THR A 1 182 ? -3.426 -3.100 7.290 1.00 96.75 182 THR A N 1
ATOM 1474 C CA . THR A 1 182 ? -4.523 -2.312 7.871 1.00 96.75 182 THR A CA 1
ATOM 1475 C C . THR A 1 182 ? -4.720 -2.723 9.333 1.00 96.75 182 THR A C 1
ATOM 1477 O O . THR A 1 182 ? -5.525 -3.602 9.612 1.00 96.75 182 THR A O 1
ATOM 1480 N N . PRO A 1 183 ? -3.990 -2.115 10.289 1.00 96.44 183 PRO A N 1
ATOM 1481 C CA . PRO A 1 183 ? -3.923 -2.577 11.681 1.00 96.44 183 PRO A CA 1
ATOM 1482 C C . PRO A 1 183 ? -5.115 -2.102 12.530 1.00 96.44 183 PRO A C 1
ATOM 1484 O O . PRO A 1 183 ? -4.957 -1.769 13.705 1.00 96.44 183 PRO A O 1
ATOM 1487 N N . PHE A 1 184 ? -6.300 -2.017 11.928 1.00 97.06 184 PHE A N 1
ATOM 1488 C CA . PHE A 1 184 ? -7.496 -1.468 12.549 1.00 97.06 184 PHE A CA 1
ATOM 1489 C C . PHE A 1 184 ? -8.725 -2.288 12.168 1.00 97.06 184 PHE A C 1
ATOM 1491 O O . PHE A 1 184 ? -8.934 -2.581 10.993 1.00 97.06 184 PHE A O 1
ATOM 1498 N N . GLU A 1 185 ? -9.580 -2.531 13.151 1.00 97.81 185 GLU A N 1
ATOM 1499 C CA . GLU A 1 185 ? -10.972 -2.941 12.972 1.00 97.81 185 GLU A CA 1
ATOM 1500 C C . GLU A 1 185 ? -11.864 -1.974 13.742 1.00 97.81 185 GLU A C 1
ATOM 1502 O O . GLU A 1 185 ? -11.446 -1.383 14.743 1.00 97.81 185 GLU A O 1
ATOM 1507 N N . TYR A 1 186 ? -13.109 -1.816 13.309 1.00 98.25 186 TYR A N 1
ATOM 1508 C CA . TYR A 1 186 ? -14.004 -0.842 13.919 1.00 98.25 186 TYR A CA 1
ATOM 1509 C C . TYR A 1 186 ? -15.417 -1.374 14.073 1.00 98.25 186 TYR A C 1
ATOM 1511 O O . TYR A 1 186 ? -16.005 -1.833 13.103 1.00 98.25 186 TYR A O 1
ATOM 1519 N N . ASN A 1 187 ? -15.973 -1.253 15.276 1.00 98.50 187 ASN A N 1
ATOM 1520 C CA . ASN A 1 187 ? -17.392 -1.467 15.526 1.00 98.50 187 ASN A CA 1
ATOM 1521 C C . ASN A 1 187 ? -18.117 -0.104 15.554 1.00 98.50 187 ASN A C 1
ATOM 1523 O O . ASN A 1 187 ? -17.887 0.673 16.494 1.00 98.50 187 ASN A O 1
ATOM 1527 N N . PRO A 1 188 ? -18.988 0.199 14.571 1.00 97.50 188 PRO A N 1
ATOM 1528 C CA . PRO A 1 188 ? -19.661 1.496 14.472 1.00 97.50 188 PRO A CA 1
ATOM 1529 C C . PRO A 1 188 ? -20.683 1.782 15.577 1.00 97.50 188 PRO A C 1
ATOM 1531 O O . PRO A 1 188 ? -20.741 2.907 16.075 1.00 97.50 188 PRO A O 1
ATOM 1534 N N . VAL A 1 189 ? -21.448 0.776 16.016 1.00 97.75 189 VAL A N 1
ATOM 1535 C CA . VAL A 1 189 ? -22.515 0.936 17.025 1.00 97.75 189 VAL A CA 1
ATOM 1536 C C . VAL A 1 189 ? -21.924 1.211 18.411 1.00 97.75 189 VAL A C 1
ATOM 1538 O O . VAL A 1 189 ? -22.267 2.183 19.105 1.00 97.75 189 VAL A O 1
ATOM 1541 N N . ARG A 1 190 ? -20.965 0.380 18.823 1.00 97.56 190 ARG A N 1
ATOM 1542 C CA . ARG A 1 190 ? -20.254 0.541 20.097 1.00 97.56 190 ARG A CA 1
ATOM 1543 C C . ARG A 1 190 ? -19.266 1.701 20.043 1.00 97.56 190 ARG A C 1
ATOM 1545 O O . ARG A 1 190 ? -19.033 2.318 21.084 1.00 97.56 190 ARG A O 1
ATOM 1552 N N . ASN A 1 191 ? -18.810 2.079 18.850 1.00 97.12 191 ASN A N 1
ATOM 1553 C CA . ASN A 1 191 ? -17.775 3.079 18.592 1.00 97.12 191 ASN A CA 1
ATOM 1554 C C . ASN A 1 191 ? -16.437 2.698 19.252 1.00 97.12 191 ASN A C 1
ATOM 1556 O O . ASN A 1 191 ? -15.807 3.490 19.960 1.00 97.12 191 ASN A O 1
ATOM 1560 N N . ILE A 1 192 ? -16.053 1.436 19.047 1.00 98.12 192 ILE A N 1
ATOM 1561 C CA . ILE A 1 192 ? -14.829 0.827 19.573 1.00 98.12 192 ILE A CA 1
ATOM 1562 C C . ILE A 1 192 ? -13.904 0.514 18.406 1.00 98.12 192 ILE A C 1
ATOM 1564 O O . ILE A 1 192 ? -14.310 -0.103 17.420 1.00 98.12 192 ILE A O 1
ATOM 1568 N N . LEU A 1 193 ? -12.653 0.936 18.543 1.00 97.69 193 LEU A N 1
ATOM 1569 C CA . LEU A 1 193 ? -11.576 0.648 17.616 1.00 97.69 193 LEU A CA 1
ATOM 1570 C C . LEU A 1 193 ? -10.716 -0.478 18.188 1.00 97.69 193 LEU A C 1
ATOM 1572 O O . LEU A 1 193 ? -10.206 -0.372 19.301 1.00 97.69 193 LEU A O 1
ATOM 1576 N N . ARG A 1 194 ? -10.534 -1.537 17.415 1.00 97.94 194 ARG A N 1
ATOM 1577 C CA . ARG A 1 194 ? -9.560 -2.594 17.671 1.00 97.94 194 ARG A CA 1
ATOM 1578 C C . ARG A 1 194 ? -8.285 -2.247 16.927 1.00 97.94 194 ARG A C 1
ATOM 1580 O O . ARG A 1 194 ? -8.314 -2.073 15.711 1.00 97.94 194 ARG A O 1
ATOM 1587 N N . VAL A 1 195 ? -7.182 -2.111 17.650 1.00 97.25 195 VAL A N 1
ATOM 1588 C CA . VAL A 1 195 ? -5.892 -1.725 17.078 1.00 97.25 195 VAL A CA 1
ATOM 1589 C C . VAL A 1 195 ? -4.903 -2.861 17.236 1.00 97.25 195 VAL A C 1
ATOM 1591 O O . VAL A 1 195 ? -4.601 -3.284 18.352 1.00 97.25 195 VAL A O 1
ATOM 1594 N N . TYR A 1 196 ? -4.367 -3.326 16.114 1.00 96.75 196 TYR A N 1
ATOM 1595 C CA . TYR A 1 196 ? -3.292 -4.306 16.092 1.00 96.75 196 TYR A CA 1
ATOM 1596 C C . TYR A 1 196 ? -1.977 -3.579 16.347 1.00 96.75 196 TYR A C 1
ATOM 1598 O O . TYR A 1 196 ? -1.437 -2.883 15.484 1.00 96.75 196 TYR A O 1
ATOM 1606 N N . LYS A 1 197 ? -1.486 -3.709 17.575 1.00 94.69 197 LYS A N 1
ATOM 1607 C CA . LYS A 1 197 ? -0.266 -3.060 18.056 1.00 94.69 197 LYS A CA 1
ATOM 1608 C C . LYS A 1 197 ? 0.978 -3.634 17.420 1.00 94.69 197 LYS A C 1
ATOM 1610 O O . LYS A 1 197 ? 1.910 -2.900 17.115 1.00 94.69 197 LYS A O 1
ATOM 1615 N N . GLU A 1 198 ? 0.982 -4.940 17.229 1.00 95.12 198 GLU A N 1
ATOM 1616 C CA . GLU A 1 198 ? 2.076 -5.661 16.611 1.00 95.12 198 GLU A CA 1
ATOM 1617 C C . GLU A 1 198 ? 1.500 -6.786 15.769 1.00 95.12 198 GLU A C 1
ATOM 1619 O O . GLU A 1 198 ? 0.556 -7.449 16.195 1.00 95.12 198 GLU A O 1
ATOM 1624 N N . ILE A 1 199 ? 2.035 -6.954 14.564 1.00 97.19 199 ILE A N 1
ATOM 1625 C CA . ILE A 1 199 ? 1.644 -7.989 13.613 1.00 97.19 199 ILE A CA 1
ATOM 1626 C C . ILE A 1 199 ? 2.930 -8.593 13.069 1.00 97.19 199 ILE A C 1
ATOM 1628 O O . ILE A 1 199 ? 3.699 -7.901 12.396 1.00 97.19 199 ILE A O 1
ATOM 1632 N N . THR A 1 200 ? 3.146 -9.875 13.330 1.00 97.94 200 THR A N 1
ATOM 1633 C CA . THR A 1 200 ? 4.194 -10.667 12.691 1.00 97.94 200 THR A CA 1
ATOM 1634 C C . THR A 1 200 ? 3.560 -11.474 11.574 1.00 97.94 200 THR A C 1
ATOM 1636 O O . THR A 1 200 ? 2.619 -12.234 11.805 1.00 97.94 200 THR A O 1
ATOM 1639 N N . PHE A 1 201 ? 4.067 -11.311 10.358 1.00 98.19 201 PHE A N 1
ATOM 1640 C CA . PHE A 1 201 ? 3.550 -12.003 9.187 1.00 98.19 201 PHE A CA 1
ATOM 1641 C C . PHE A 1 201 ? 4.680 -12.520 8.302 1.00 98.19 201 PHE A C 1
ATOM 1643 O O . P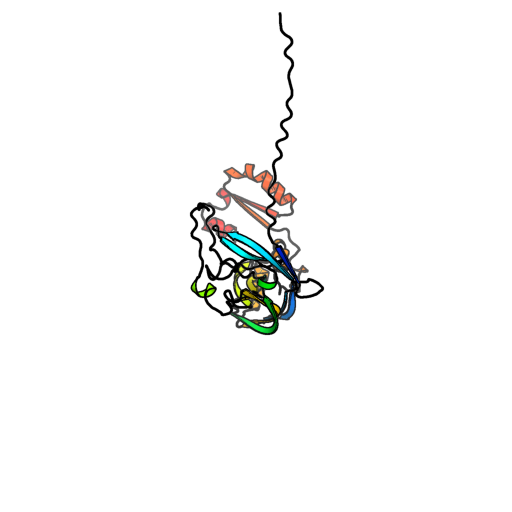HE A 1 201 ? 5.777 -11.955 8.242 1.00 98.19 201 PHE A O 1
ATOM 1650 N N . GLU A 1 202 ? 4.389 -13.608 7.609 1.00 98.25 202 GLU A N 1
ATOM 1651 C CA . GLU A 1 202 ? 5.245 -14.236 6.618 1.00 98.25 202 GLU A CA 1
ATOM 1652 C C . GLU A 1 202 ? 4.649 -14.034 5.231 1.00 98.25 202 GLU A C 1
ATOM 1654 O O . GLU A 1 202 ? 3.438 -14.124 5.039 1.00 98.25 202 GLU A O 1
ATOM 1659 N N . VAL A 1 203 ? 5.520 -13.749 4.271 1.00 98.00 203 VAL A N 1
ATOM 1660 C CA . VAL A 1 203 ? 5.200 -13.686 2.850 1.00 98.00 203 VAL A CA 1
ATOM 1661 C C . VAL A 1 203 ? 5.974 -14.792 2.157 1.00 98.00 203 VAL A C 1
ATOM 1663 O O . VAL A 1 203 ? 7.199 -14.836 2.266 1.00 98.00 203 VAL A O 1
ATOM 1666 N N . ILE A 1 204 ? 5.269 -15.656 1.434 1.00 97.81 204 ILE A N 1
ATOM 1667 C CA . ILE A 1 204 ? 5.826 -16.801 0.713 1.00 97.81 204 ILE A CA 1
ATOM 1668 C C . ILE A 1 204 ? 5.659 -16.564 -0.787 1.00 97.81 204 ILE A C 1
ATOM 1670 O O . ILE A 1 204 ? 4.602 -16.137 -1.248 1.00 97.81 204 ILE A O 1
ATOM 1674 N N . PHE A 1 205 ? 6.713 -16.851 -1.545 1.00 96.94 205 PHE A N 1
ATOM 1675 C CA . PHE A 1 205 ? 6.719 -16.834 -3.002 1.00 96.94 205 PHE A CA 1
ATOM 1676 C C . PHE A 1 205 ? 6.720 -18.269 -3.529 1.00 96.94 205 PHE A C 1
ATOM 1678 O O . PHE A 1 205 ? 7.729 -18.974 -3.432 1.00 96.94 205 PHE A O 1
ATOM 1685 N N . SER A 1 206 ? 5.606 -18.702 -4.113 1.00 95.62 206 SER A N 1
ATOM 1686 C CA . SER A 1 206 ? 5.446 -20.032 -4.707 1.00 95.62 206 SER A CA 1
ATOM 1687 C C . SER A 1 206 ? 5.539 -19.954 -6.238 1.00 95.62 206 SER A C 1
ATOM 1689 O O . SER A 1 206 ? 5.124 -18.985 -6.857 1.00 95.62 206 SER A O 1
ATOM 1691 N N . GLY A 1 207 ? 6.174 -20.941 -6.883 1.00 93.50 207 GLY A N 1
ATOM 1692 C CA . GLY A 1 207 ? 6.250 -21.018 -8.356 1.00 93.50 207 GLY A CA 1
ATOM 1693 C C . GLY A 1 207 ? 7.187 -20.020 -9.068 1.00 93.50 207 GLY A C 1
ATOM 1694 O O . GLY A 1 207 ? 7.286 -20.047 -10.294 1.00 93.50 207 GLY A O 1
ATOM 1695 N N . GLY A 1 208 ? 7.919 -19.176 -8.335 1.00 92.50 208 GLY A N 1
ATOM 1696 C CA . GLY A 1 208 ? 8.772 -18.127 -8.905 1.00 92.50 208 GLY A CA 1
ATOM 1697 C C . GLY A 1 208 ? 9.981 -18.612 -9.719 1.00 92.50 208 GLY A C 1
ATOM 1698 O O . GLY A 1 208 ? 10.737 -19.491 -9.304 1.00 92.50 208 GLY A O 1
ATOM 1699 N N . ASN A 1 209 ? 10.245 -17.967 -10.862 1.00 93.88 209 ASN A N 1
ATOM 1700 C CA . ASN A 1 209 ? 11.429 -18.215 -11.690 1.00 93.88 209 ASN A CA 1
ATOM 1701 C C . ASN A 1 209 ? 12.559 -17.216 -11.386 1.00 93.88 209 ASN A C 1
ATOM 1703 O O . ASN A 1 209 ? 12.723 -16.195 -12.060 1.00 93.88 209 ASN A O 1
ATOM 1707 N N . HIS A 1 210 ? 13.390 -17.545 -10.395 1.00 90.31 210 HIS A N 1
ATOM 1708 C CA . HIS A 1 210 ? 14.518 -16.705 -9.973 1.00 90.31 210 HIS A CA 1
ATOM 1709 C C . HIS A 1 210 ? 15.553 -16.465 -11.078 1.00 90.31 210 HIS A C 1
ATOM 1711 O O . HIS A 1 210 ? 16.052 -15.351 -11.223 1.00 90.31 210 HIS A O 1
ATOM 1717 N N . SER A 1 211 ? 15.850 -17.477 -11.899 1.00 91.44 211 SER A N 1
ATOM 1718 C CA . SER A 1 211 ? 16.823 -17.340 -12.992 1.00 91.44 211 SER A CA 1
ATOM 1719 C C . SER A 1 211 ? 16.377 -16.285 -14.009 1.00 91.44 211 SER A C 1
ATOM 1721 O O . SER A 1 211 ? 17.161 -15.418 -14.407 1.00 91.44 211 SER A O 1
ATOM 1723 N N . ARG A 1 212 ? 15.086 -16.298 -14.363 1.00 93.06 212 ARG A N 1
ATOM 1724 C CA . ARG A 1 212 ? 14.472 -15.297 -15.237 1.00 93.06 212 ARG A CA 1
ATOM 1725 C C . ARG A 1 212 ? 14.445 -13.916 -14.588 1.00 93.06 212 ARG A C 1
ATOM 1727 O O . ARG A 1 212 ? 14.762 -12.948 -15.278 1.00 93.06 212 ARG A O 1
ATOM 1734 N N . SER A 1 213 ? 14.109 -13.813 -13.299 1.00 91.56 213 SER A N 1
ATOM 1735 C CA . SER A 1 213 ? 14.191 -12.544 -12.559 1.00 91.56 213 SER A CA 1
ATOM 1736 C C . SER A 1 213 ? 15.582 -11.932 -12.688 1.00 91.56 213 SER A C 1
ATOM 1738 O O . SER A 1 213 ? 15.727 -10.806 -13.155 1.00 91.56 213 SER A O 1
ATOM 1740 N N . GLU A 1 214 ? 16.618 -12.703 -12.365 1.00 89.44 214 GLU A N 1
ATOM 1741 C CA . GLU A 1 214 ? 18.004 -12.242 -12.403 1.00 89.44 214 GLU A CA 1
ATOM 1742 C C . GLU A 1 214 ? 18.473 -11.890 -13.821 1.00 89.44 214 GLU A C 1
ATOM 1744 O O . GLU A 1 214 ? 19.179 -10.899 -14.026 1.00 89.44 214 GLU A O 1
ATOM 1749 N N . GLN A 1 215 ? 18.047 -12.652 -14.831 1.00 91.00 215 GLN A N 1
ATOM 1750 C CA . GLN A 1 215 ? 18.325 -12.333 -16.230 1.00 91.00 215 GLN A CA 1
ATOM 1751 C C . GLN A 1 215 ? 17.713 -10.987 -16.643 1.00 91.00 215 GLN A C 1
ATOM 1753 O O . GLN A 1 215 ? 18.402 -10.166 -17.253 1.00 91.00 215 GLN A O 1
ATOM 1758 N N . LEU A 1 216 ? 16.436 -10.753 -16.325 1.00 90.94 216 LEU A N 1
ATOM 1759 C CA . LEU A 1 216 ? 15.735 -9.520 -16.691 1.00 90.94 216 LEU A CA 1
ATOM 1760 C C . LEU A 1 216 ? 16.300 -8.312 -15.948 1.00 90.94 216 LEU A C 1
ATOM 1762 O O . LEU A 1 216 ? 16.521 -7.277 -16.577 1.00 90.94 216 LEU A O 1
ATOM 1766 N N . LYS A 1 217 ? 16.597 -8.458 -14.652 1.00 87.88 217 LYS A N 1
ATOM 1767 C CA . LYS A 1 217 ? 17.277 -7.421 -13.870 1.00 87.88 217 LYS A CA 1
ATOM 1768 C C . LYS A 1 217 ? 18.596 -7.027 -14.506 1.00 87.88 217 LYS A C 1
ATOM 1770 O O . LYS A 1 217 ? 18.802 -5.849 -14.750 1.00 87.88 217 LYS A O 1
ATOM 1775 N N . ARG A 1 218 ? 19.468 -7.991 -14.831 1.00 84.81 218 ARG A N 1
ATOM 1776 C CA . ARG A 1 218 ? 20.754 -7.693 -15.484 1.00 84.81 218 ARG A CA 1
ATOM 1777 C C . ARG A 1 218 ? 20.566 -7.024 -16.841 1.00 84.81 218 ARG A C 1
ATOM 1779 O O . ARG A 1 218 ? 21.250 -6.050 -17.128 1.00 84.81 218 ARG A O 1
ATOM 1786 N N . LYS A 1 219 ? 19.633 -7.524 -17.658 1.00 86.50 219 LYS A N 1
ATOM 1787 C CA . LYS A 1 219 ? 19.372 -6.994 -19.004 1.00 86.50 219 LYS A CA 1
ATOM 1788 C C . LYS A 1 219 ? 18.910 -5.535 -18.979 1.00 86.50 219 LYS A C 1
ATOM 1790 O O . LYS A 1 219 ? 19.309 -4.763 -19.842 1.00 86.50 219 LYS A O 1
ATOM 1795 N N . PHE A 1 220 ? 18.057 -5.171 -18.024 1.00 87.69 220 PHE A N 1
ATOM 1796 C CA . PHE A 1 220 ? 17.435 -3.846 -17.951 1.00 87.69 220 PHE A CA 1
ATOM 1797 C C . PHE A 1 220 ? 17.992 -2.963 -16.831 1.00 87.69 220 PHE A C 1
ATOM 1799 O O . PHE A 1 220 ? 17.447 -1.886 -16.563 1.00 87.69 220 PHE A O 1
ATOM 1806 N N . TYR A 1 221 ? 19.069 -3.401 -16.176 1.00 84.19 221 TYR A N 1
ATOM 1807 C CA . TYR A 1 221 ? 19.670 -2.677 -15.069 1.00 84.19 221 TYR A CA 1
ATOM 1808 C C . TYR A 1 221 ? 20.077 -1.269 -15.496 1.00 84.19 221 TYR A C 1
ATOM 1810 O O . TYR A 1 221 ? 20.551 -1.020 -16.604 1.00 84.19 221 TYR A O 1
ATOM 1818 N N . SER A 1 222 ? 19.941 -0.335 -14.562 1.00 81.94 222 SER A N 1
ATOM 1819 C CA . SER A 1 222 ? 20.528 0.983 -14.706 1.00 81.94 222 SER A CA 1
ATOM 1820 C C . SER A 1 222 ? 20.804 1.591 -13.341 1.00 81.94 222 SER A C 1
ATOM 1822 O O . SER A 1 222 ? 19.907 1.581 -12.490 1.00 81.94 222 SER A O 1
ATOM 1824 N N . PRO A 1 223 ? 21.980 2.210 -13.156 1.00 80.56 223 PRO A N 1
ATOM 1825 C CA . PRO A 1 223 ? 22.356 2.808 -11.879 1.00 80.56 223 PRO A CA 1
ATOM 1826 C C . PRO A 1 223 ? 21.428 3.965 -11.476 1.00 80.56 223 PRO A C 1
ATOM 1828 O O . PRO A 1 223 ? 21.209 4.210 -10.296 1.00 80.56 223 PRO A O 1
ATOM 1831 N N . LEU A 1 224 ? 20.784 4.638 -12.439 1.00 83.25 224 LEU A N 1
ATOM 1832 C CA . LEU A 1 224 ? 19.846 5.735 -12.157 1.00 83.25 224 LEU A CA 1
ATOM 1833 C C . LEU A 1 224 ? 18.585 5.294 -11.393 1.00 83.25 224 LEU A C 1
ATOM 1835 O O . LEU A 1 224 ? 17.867 6.145 -10.875 1.00 83.25 224 LEU A O 1
ATOM 1839 N N . PHE A 1 225 ? 18.293 3.991 -11.356 1.00 87.06 225 PHE A N 1
ATOM 1840 C CA . PHE A 1 225 ? 17.094 3.431 -10.725 1.00 87.06 225 PHE A CA 1
ATOM 1841 C C . PHE A 1 225 ? 17.401 2.706 -9.413 1.00 87.06 225 PHE A C 1
ATOM 1843 O O . PHE A 1 225 ? 16.481 2.215 -8.765 1.00 87.06 225 PHE A O 1
ATOM 1850 N N . GLU A 1 226 ? 18.662 2.687 -8.978 1.00 84.50 226 GLU A N 1
ATOM 1851 C CA . GLU A 1 226 ? 19.077 1.999 -7.752 1.00 84.50 226 GLU A CA 1
ATOM 1852 C C . GLU A 1 226 ? 18.327 2.528 -6.519 1.00 84.50 226 GLU A C 1
ATOM 1854 O O . GLU A 1 226 ? 17.824 1.748 -5.712 1.00 84.50 226 GLU A O 1
ATOM 1859 N N . SER A 1 227 ? 18.101 3.844 -6.439 1.00 87.12 227 SER A N 1
ATOM 1860 C CA . SER A 1 227 ? 17.283 4.463 -5.384 1.00 87.12 227 SER A CA 1
ATOM 1861 C C . SER A 1 227 ? 15.836 3.959 -5.350 1.00 87.12 227 SER A C 1
ATOM 1863 O O . SER A 1 227 ? 15.239 3.886 -4.277 1.00 87.12 227 SER A O 1
ATOM 1865 N N . SER A 1 228 ? 15.271 3.587 -6.503 1.00 89.94 228 SER A N 1
ATOM 1866 C CA . SER A 1 228 ? 13.920 3.019 -6.582 1.00 89.94 228 SER A CA 1
ATOM 1867 C C . SER A 1 228 ? 13.885 1.599 -6.022 1.00 89.94 228 SER A C 1
ATOM 1869 O O . SER A 1 228 ? 12.912 1.226 -5.374 1.00 89.94 228 SER A O 1
ATOM 1871 N N . TYR A 1 229 ? 14.949 0.818 -6.223 1.00 89.31 229 TYR A N 1
ATOM 1872 C CA . TYR A 1 229 ? 15.046 -0.540 -5.684 1.00 89.31 229 TYR A CA 1
ATOM 1873 C C . TYR A 1 229 ? 15.290 -0.545 -4.173 1.00 89.31 229 TYR A C 1
ATOM 1875 O O . TYR A 1 229 ? 14.688 -1.344 -3.465 1.00 89.31 229 TYR A O 1
ATOM 1883 N N . HIS A 1 230 ? 16.055 0.415 -3.647 1.00 90.00 230 HIS A N 1
ATOM 1884 C CA . HIS A 1 230 ? 16.222 0.591 -2.198 1.00 90.00 230 HIS A CA 1
ATOM 1885 C C . HIS A 1 230 ? 14.927 0.947 -1.451 1.00 90.00 230 HIS A C 1
ATOM 1887 O O . HIS A 1 230 ? 14.873 0.820 -0.230 1.00 90.00 230 HIS A O 1
ATOM 1893 N N . ALA A 1 231 ? 13.882 1.391 -2.156 1.00 90.69 231 ALA A N 1
ATOM 1894 C CA . ALA A 1 231 ? 12.569 1.611 -1.557 1.00 90.69 231 ALA A CA 1
ATOM 1895 C C . ALA A 1 231 ? 11.782 0.305 -1.325 1.00 90.69 231 ALA A C 1
ATOM 1897 O O . ALA A 1 231 ? 10.792 0.318 -0.588 1.00 90.69 231 ALA A O 1
ATOM 1898 N N . LEU A 1 232 ? 12.189 -0.806 -1.950 1.00 93.81 232 LEU A N 1
ATOM 1899 C CA . LEU A 1 232 ? 11.578 -2.115 -1.740 1.00 93.81 232 LEU A CA 1
ATOM 1900 C C . LEU A 1 232 ? 12.056 -2.693 -0.406 1.00 93.81 232 LEU A C 1
ATOM 1902 O O . LEU A 1 232 ? 13.248 -2.730 -0.110 1.00 93.81 232 LEU A O 1
ATOM 1906 N N . MET A 1 233 ? 11.117 -3.190 0.389 1.00 93.69 233 MET A N 1
ATOM 1907 C CA . MET A 1 233 ? 11.385 -3.651 1.750 1.00 93.69 233 MET A CA 1
ATOM 1908 C C . MET A 1 233 ? 12.297 -4.885 1.806 1.00 93.69 233 MET A C 1
ATOM 1910 O O . MET A 1 233 ? 13.043 -5.040 2.768 1.00 93.69 233 MET A O 1
ATOM 1914 N N . ASN A 1 234 ? 12.233 -5.754 0.796 1.00 93.88 234 ASN A N 1
ATOM 1915 C CA . ASN A 1 234 ? 12.985 -7.007 0.707 1.00 93.88 234 ASN A CA 1
ATOM 1916 C C . ASN A 1 234 ? 14.113 -6.964 -0.340 1.00 93.88 234 ASN A C 1
ATOM 1918 O O . ASN A 1 234 ? 14.613 -8.019 -0.729 1.00 93.88 234 ASN A O 1
ATOM 1922 N N . TYR A 1 235 ? 14.517 -5.779 -0.811 1.00 89.12 235 TYR A N 1
ATOM 1923 C CA . TYR A 1 235 ? 15.598 -5.676 -1.790 1.00 89.12 235 TYR A CA 1
ATOM 1924 C C . TYR A 1 235 ? 16.946 -6.080 -1.192 1.00 89.12 235 TYR A C 1
ATOM 1926 O O . TYR A 1 235 ? 17.355 -5.599 -0.135 1.00 89.12 235 TYR A O 1
ATOM 1934 N N . SER A 1 236 ? 17.647 -6.947 -1.915 1.00 80.06 236 SER A N 1
ATOM 1935 C CA . SER A 1 236 ? 19.029 -7.334 -1.657 1.00 80.06 236 SER A CA 1
ATOM 1936 C C . SER A 1 236 ? 19.907 -6.846 -2.800 1.00 80.06 236 SER A C 1
ATOM 1938 O O . SER A 1 236 ? 19.596 -7.087 -3.968 1.00 80.06 236 SER A O 1
ATOM 1940 N N . GLU A 1 237 ? 21.016 -6.186 -2.474 1.00 72.56 237 GLU A N 1
ATOM 1941 C CA . GLU A 1 237 ? 21.962 -5.738 -3.491 1.00 72.56 237 GLU A CA 1
ATOM 1942 C C . GLU A 1 237 ? 22.577 -6.935 -4.235 1.00 72.56 237 GLU A C 1
ATOM 1944 O O . GLU A 1 237 ? 22.934 -7.932 -3.602 1.00 72.56 237 GLU A O 1
ATOM 1949 N N . PRO A 1 238 ? 22.731 -6.858 -5.566 1.00 67.12 238 PRO A N 1
ATOM 1950 C CA . PRO A 1 238 ? 23.416 -7.901 -6.316 1.00 67.12 238 PRO A CA 1
ATOM 1951 C C . PRO A 1 238 ? 24.907 -7.950 -5.944 1.00 67.12 238 PRO A C 1
ATOM 1953 O O . PRO A 1 238 ? 25.563 -6.914 -5.839 1.00 67.12 238 PRO A O 1
ATOM 1956 N N . GLU A 1 239 ? 25.464 -9.160 -5.822 1.00 59.91 239 GLU A N 1
ATOM 1957 C CA . GLU A 1 239 ? 26.854 -9.400 -5.386 1.00 59.91 239 GLU A CA 1
ATOM 1958 C C . GLU A 1 239 ? 27.919 -8.718 -6.272 1.00 59.91 239 GLU A C 1
ATOM 1960 O O . GLU A 1 239 ? 29.012 -8.409 -5.806 1.00 59.91 239 GLU A O 1
ATOM 1965 N N . ASN A 1 240 ? 27.607 -8.429 -7.541 1.00 58.16 240 ASN A N 1
ATOM 1966 C CA . ASN A 1 240 ? 28.540 -7.857 -8.519 1.00 58.16 240 ASN A CA 1
ATOM 1967 C C . ASN A 1 240 ? 28.181 -6.418 -8.930 1.00 58.16 240 ASN A C 1
ATOM 1969 O O . ASN A 1 240 ? 27.948 -6.138 -10.107 1.00 58.16 240 ASN A O 1
ATOM 1973 N N . LYS A 1 241 ? 28.199 -5.476 -7.978 1.00 53.12 241 LYS A N 1
ATOM 1974 C CA . LYS A 1 241 ? 28.057 -4.030 -8.266 1.00 53.12 241 LYS A CA 1
ATOM 1975 C C . LYS A 1 241 ? 29.086 -3.506 -9.284 1.00 53.12 241 LYS A C 1
ATOM 1977 O O . LYS A 1 241 ? 28.767 -2.659 -10.115 1.00 53.12 241 LYS A O 1
ATOM 1982 N N . TYR A 1 242 ? 30.307 -4.042 -9.256 1.00 49.12 242 TYR A N 1
ATOM 1983 C CA . TYR A 1 242 ? 31.443 -3.550 -10.048 1.00 49.12 242 TYR A CA 1
ATOM 1984 C C . TYR A 1 242 ? 31.378 -3.876 -11.547 1.00 49.12 242 TYR A C 1
ATOM 1986 O O . TYR A 1 242 ? 32.044 -3.216 -12.339 1.00 49.12 242 TYR A O 1
ATOM 1994 N N . ALA A 1 243 ? 30.574 -4.860 -11.960 1.00 49.38 243 ALA A N 1
ATOM 1995 C CA . ALA A 1 243 ? 30.461 -5.235 -13.371 1.00 49.38 243 ALA A CA 1
ATOM 1996 C C . ALA A 1 243 ? 29.538 -4.300 -14.178 1.00 49.38 243 ALA A C 1
ATOM 1998 O O . ALA A 1 243 ? 29.505 -4.395 -15.403 1.00 49.38 243 ALA A O 1
ATOM 1999 N N . ILE A 1 244 ? 28.785 -3.411 -13.512 1.00 51.28 244 ILE A N 1
ATOM 2000 C CA . ILE A 1 244 ? 27.691 -2.650 -14.137 1.00 51.28 244 ILE A CA 1
ATOM 2001 C C . ILE A 1 244 ? 27.906 -1.122 -14.119 1.00 51.28 244 ILE A C 1
ATOM 2003 O O . ILE A 1 244 ? 27.151 -0.390 -14.755 1.00 51.28 244 ILE A O 1
ATOM 2007 N N . SER A 1 245 ? 28.938 -0.608 -13.436 1.00 52.34 245 SER A N 1
ATOM 2008 C CA . SER A 1 245 ? 29.066 0.834 -13.150 1.00 52.34 245 SER A CA 1
ATOM 2009 C C . SER A 1 245 ? 30.059 1.622 -14.023 1.00 52.34 245 SER A C 1
ATOM 2011 O O . SER A 1 245 ? 30.422 2.736 -13.648 1.00 52.34 245 SER A O 1
ATOM 2013 N N . SER A 1 246 ? 30.538 1.090 -15.150 1.00 56.25 246 SER A N 1
ATOM 2014 C CA . SER A 1 246 ? 31.771 1.620 -15.774 1.00 56.25 246 SER A CA 1
ATOM 2015 C C . SER A 1 246 ? 31.606 2.360 -17.104 1.00 56.25 246 SER A C 1
ATOM 2017 O O . SER A 1 246 ? 32.615 2.741 -17.690 1.00 56.25 246 SER A O 1
ATOM 2019 N N . TYR A 1 247 ? 30.384 2.576 -17.602 1.00 61.94 247 TYR A N 1
ATOM 2020 C CA . TYR A 1 247 ? 30.170 3.229 -18.900 1.00 61.94 247 TYR A CA 1
ATOM 2021 C C . TYR A 1 247 ? 29.248 4.449 -18.796 1.00 61.94 247 TYR A C 1
ATOM 2023 O O . TYR A 1 247 ? 28.282 4.416 -18.028 1.00 61.94 247 TYR A O 1
ATOM 2031 N N . PRO A 1 248 ? 29.520 5.528 -19.561 1.00 69.56 248 PRO A N 1
ATOM 2032 C CA . PRO A 1 248 ? 28.599 6.651 -19.650 1.00 69.56 248 PRO A CA 1
ATOM 2033 C C . PRO A 1 248 ? 27.252 6.160 -20.185 1.00 69.56 248 PRO A C 1
ATOM 2035 O O . PRO A 1 248 ? 27.183 5.335 -21.095 1.00 69.56 248 PRO A O 1
ATOM 2038 N N . ILE A 1 249 ? 26.168 6.657 -19.597 1.00 79.44 249 ILE A N 1
ATOM 2039 C CA . ILE A 1 249 ? 24.815 6.252 -19.978 1.00 79.44 249 ILE A CA 1
ATOM 2040 C C . ILE A 1 249 ? 24.512 6.835 -21.360 1.00 79.44 249 ILE A C 1
ATOM 2042 O O . ILE A 1 249 ? 24.561 8.055 -21.539 1.00 79.44 249 ILE A O 1
ATOM 2046 N N . GLY A 1 250 ? 24.185 5.966 -22.318 1.00 86.75 250 GLY A N 1
ATOM 2047 C CA . GLY A 1 250 ? 23.747 6.364 -23.653 1.00 86.75 250 GLY A CA 1
ATOM 2048 C C . GLY A 1 250 ? 22.402 7.097 -23.619 1.00 86.75 250 GLY A C 1
ATOM 2049 O O . GLY A 1 250 ? 21.495 6.716 -22.874 1.00 86.75 250 GLY A O 1
ATOM 2050 N N . TYR A 1 251 ? 22.267 8.150 -24.421 1.00 89.12 251 TYR A N 1
ATOM 2051 C CA . TYR A 1 251 ? 21.041 8.932 -24.576 1.00 89.12 251 TYR A CA 1
ATOM 2052 C C . TYR A 1 251 ? 20.798 9.182 -26.066 1.00 89.12 251 TYR A C 1
ATOM 2054 O O . TYR A 1 251 ? 21.462 10.020 -26.661 1.00 89.12 251 TYR A O 1
ATOM 2062 N N . ILE A 1 252 ? 19.871 8.450 -26.681 1.00 92.69 252 ILE A N 1
ATOM 2063 C CA . ILE A 1 252 ? 19.565 8.605 -28.110 1.00 92.69 252 ILE A CA 1
ATOM 2064 C C . ILE A 1 252 ? 18.439 9.633 -28.274 1.00 92.69 252 ILE A C 1
ATOM 2066 O O . ILE A 1 252 ? 17.402 9.528 -27.613 1.00 92.69 252 ILE A O 1
ATOM 2070 N N . ILE A 1 253 ? 18.641 10.617 -29.147 1.00 94.81 253 ILE A N 1
ATOM 2071 C CA . ILE A 1 253 ? 17.625 11.574 -29.591 1.00 94.81 253 ILE A CA 1
ATOM 2072 C C . ILE A 1 253 ? 17.311 11.261 -31.047 1.00 94.81 253 ILE A C 1
ATOM 2074 O O . ILE A 1 253 ? 18.171 11.417 -31.907 1.00 94.81 253 ILE A O 1
ATOM 2078 N N . ILE A 1 254 ? 16.076 10.824 -31.295 1.00 94.19 254 ILE A N 1
ATOM 2079 C CA . ILE A 1 254 ? 15.545 10.627 -32.642 1.00 94.19 254 ILE A CA 1
ATOM 2080 C C . ILE A 1 254 ? 14.595 11.776 -32.948 1.00 94.19 254 ILE A C 1
ATOM 2082 O O . ILE A 1 254 ? 13.611 11.964 -32.226 1.00 94.19 254 ILE A O 1
ATOM 2086 N N . SER A 1 255 ? 14.888 12.553 -33.986 1.00 95.00 255 SER A N 1
ATOM 2087 C CA . SER A 1 255 ? 14.096 13.736 -34.336 1.00 95.00 255 SER A CA 1
ATOM 2088 C C . SER A 1 255 ? 14.077 14.017 -35.830 1.00 95.00 255 SER A C 1
ATOM 2090 O O . SER A 1 255 ? 14.950 13.583 -36.570 1.00 95.00 255 SER A O 1
ATOM 2092 N N . ASP A 1 256 ? 13.090 14.793 -36.268 1.00 94.94 256 ASP A N 1
ATOM 2093 C CA . ASP A 1 256 ? 13.127 15.400 -37.596 1.00 94.94 256 ASP A CA 1
ATOM 2094 C C . ASP A 1 256 ? 14.294 16.413 -37.684 1.00 94.94 256 ASP A C 1
ATOM 2096 O O . ASP A 1 256 ? 14.494 17.168 -36.719 1.00 94.94 256 ASP A O 1
ATOM 2100 N N . PRO A 1 257 ? 15.048 16.462 -38.803 1.00 94.69 257 PRO A N 1
ATOM 2101 C CA . PRO A 1 257 ? 16.142 17.417 -39.025 1.00 94.69 257 PRO A CA 1
ATOM 2102 C C . PRO A 1 257 ? 15.782 18.870 -38.742 1.00 94.69 257 PRO A C 1
ATOM 2104 O O . PRO A 1 257 ? 16.631 19.651 -38.313 1.00 94.69 257 PRO A O 1
ATOM 2107 N N . MET A 1 258 ? 14.513 19.258 -38.920 1.00 96.25 258 MET A N 1
ATOM 2108 C CA . MET A 1 258 ? 14.076 20.633 -38.665 1.00 96.25 258 MET A CA 1
ATOM 2109 C C . MET A 1 258 ? 14.339 21.097 -37.222 1.00 96.25 258 MET A C 1
ATOM 2111 O O . MET A 1 258 ? 14.383 22.301 -36.962 1.00 96.25 258 MET A O 1
ATOM 2115 N N . PHE A 1 259 ? 14.509 20.162 -36.280 1.00 96.19 259 PHE A N 1
ATOM 2116 C CA . PHE A 1 259 ? 14.779 20.450 -34.873 1.00 96.19 259 PHE A CA 1
ATOM 2117 C C . PHE A 1 259 ? 16.265 20.438 -34.499 1.00 96.19 259 PHE A C 1
ATOM 2119 O O . PHE A 1 259 ? 16.578 20.811 -33.368 1.00 96.19 259 PHE A O 1
ATOM 2126 N N . GLU A 1 260 ? 17.174 20.075 -35.409 1.00 94.25 260 GLU A N 1
ATOM 2127 C CA . GLU A 1 260 ? 18.611 19.907 -35.140 1.00 94.25 260 GLU A CA 1
ATOM 2128 C C . GLU A 1 260 ? 19.203 21.103 -34.381 1.00 94.25 260 GLU A C 1
ATOM 2130 O O . GLU A 1 260 ? 19.741 20.956 -33.283 1.00 94.25 260 GLU A O 1
ATOM 2135 N N . THR A 1 261 ? 19.019 22.319 -34.906 1.00 95.88 261 THR A N 1
ATOM 2136 C CA . THR A 1 261 ? 19.552 23.543 -34.279 1.00 95.88 261 THR A CA 1
ATOM 2137 C C . THR A 1 261 ? 18.902 23.831 -32.920 1.00 95.88 261 THR A C 1
ATOM 2139 O O . THR A 1 261 ? 19.569 24.288 -31.992 1.00 95.88 261 THR A O 1
ATOM 2142 N N . MET A 1 262 ? 17.600 23.564 -32.773 1.00 96.38 262 MET A N 1
ATOM 2143 C CA . MET A 1 262 ? 16.863 23.825 -31.530 1.00 96.38 262 MET A CA 1
ATOM 2144 C C . MET A 1 262 ? 17.229 22.832 -30.417 1.00 96.38 262 MET A C 1
ATOM 2146 O O . MET A 1 262 ? 17.125 23.168 -29.235 1.00 96.38 262 MET A O 1
ATOM 2150 N N . LEU A 1 263 ? 17.667 21.623 -30.777 1.00 96.31 263 LEU A N 1
ATOM 2151 C CA . LEU A 1 263 ? 18.058 20.582 -29.831 1.00 96.31 263 LEU A CA 1
ATOM 2152 C C . LEU A 1 263 ? 19.469 20.782 -29.266 1.00 96.31 263 LEU A C 1
ATOM 2154 O O . LEU A 1 263 ? 19.727 20.307 -28.156 1.00 96.31 263 LEU A O 1
ATOM 2158 N N . GLN A 1 264 ? 20.351 21.525 -29.947 1.00 96.69 264 GLN A N 1
ATOM 2159 C CA . GLN A 1 264 ? 21.754 21.693 -29.533 1.00 96.69 264 GLN A CA 1
ATOM 2160 C C . GLN A 1 264 ? 21.931 22.126 -28.064 1.00 96.69 264 GLN A C 1
ATOM 2162 O O . GLN A 1 264 ? 22.669 21.455 -27.338 1.00 96.69 264 GLN A O 1
ATOM 2167 N N . PRO A 1 265 ? 21.205 23.134 -27.527 1.00 97.12 265 PRO A N 1
ATOM 2168 C CA . PRO A 1 265 ? 21.344 23.504 -26.116 1.00 97.12 265 PRO A CA 1
ATOM 2169 C C . PRO A 1 265 ? 20.975 22.370 -25.144 1.00 97.12 265 PRO A C 1
ATOM 2171 O O . PRO A 1 265 ? 21.553 22.247 -24.061 1.00 97.12 265 PRO A O 1
ATOM 2174 N N . PHE A 1 266 ? 20.003 21.528 -25.512 1.00 96.12 266 PHE A N 1
ATOM 2175 C CA . PHE A 1 266 ? 19.594 20.376 -24.712 1.00 96.12 266 PHE A CA 1
ATOM 2176 C C . PHE A 1 266 ? 20.628 19.246 -24.780 1.00 96.12 266 PHE A C 1
ATOM 2178 O O . PHE A 1 266 ? 20.971 18.683 -23.736 1.00 96.12 266 PHE A O 1
ATOM 2185 N N . ILE A 1 267 ? 21.151 18.955 -25.974 1.00 95.75 267 ILE A N 1
ATOM 2186 C CA . ILE A 1 267 ? 22.220 17.974 -26.204 1.00 95.75 267 ILE A CA 1
ATOM 2187 C C . ILE A 1 267 ? 23.459 18.354 -25.394 1.00 95.75 267 ILE A C 1
ATOM 2189 O O . ILE A 1 267 ? 23.916 17.564 -24.568 1.00 95.75 267 ILE A O 1
ATOM 2193 N N . GLU A 1 268 ? 23.936 19.595 -25.519 1.00 96.44 268 GLU A N 1
ATOM 2194 C CA . GLU A 1 268 ? 25.080 20.100 -24.756 1.00 96.44 268 GLU A CA 1
ATOM 2195 C C . GLU A 1 2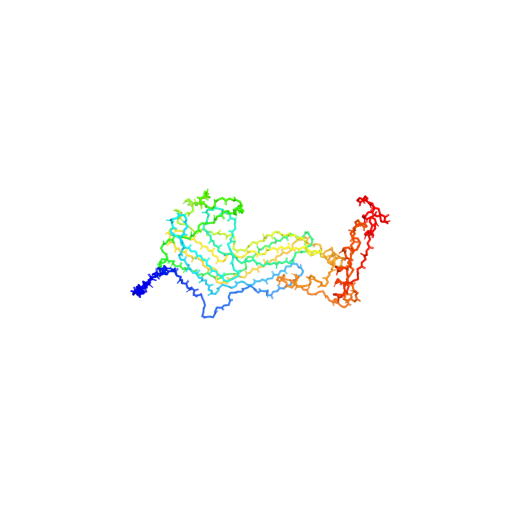68 ? 24.885 19.943 -23.246 1.00 96.44 268 GLU A C 1
ATOM 2197 O O . GLU A 1 268 ? 25.802 19.549 -22.520 1.00 96.44 268 GLU A O 1
ATOM 2202 N N . TRP A 1 269 ? 23.686 20.248 -22.746 1.00 95.88 269 TRP A N 1
ATOM 2203 C CA . TRP A 1 269 ? 23.370 20.109 -21.330 1.00 95.88 269 TRP A CA 1
ATOM 2204 C C . TRP A 1 269 ? 23.399 18.653 -20.861 1.00 95.88 269 TRP A C 1
ATOM 2206 O O . TRP A 1 269 ? 23.901 18.362 -19.771 1.00 95.88 269 TRP A O 1
ATOM 2216 N N . LYS A 1 270 ? 22.878 17.723 -21.667 1.00 92.94 270 LYS A N 1
ATOM 2217 C CA . LYS A 1 270 ? 22.922 16.286 -21.369 1.00 92.94 270 LYS A CA 1
ATOM 2218 C C . LYS A 1 270 ? 24.352 15.758 -21.402 1.00 92.94 270 LYS A C 1
ATOM 2220 O O . LYS A 1 270 ? 24.749 15.077 -20.456 1.00 92.94 270 LYS A O 1
ATOM 2225 N N . THR A 1 271 ? 25.146 16.161 -22.385 1.00 92.81 271 THR A N 1
ATOM 2226 C CA . THR A 1 271 ? 26.570 15.819 -22.466 1.00 92.81 271 THR A CA 1
ATOM 2227 C C . THR A 1 271 ? 27.344 16.353 -21.256 1.00 92.81 271 THR A C 1
ATOM 2229 O O . THR A 1 271 ? 28.080 15.602 -20.618 1.00 92.81 271 THR A O 1
ATOM 2232 N N . LYS A 1 272 ? 27.100 17.603 -20.824 1.00 93.38 272 LYS A N 1
ATOM 2233 C CA . LYS A 1 272 ? 27.689 18.178 -19.590 1.00 93.38 272 LYS A CA 1
ATOM 2234 C C . LYS A 1 272 ? 27.306 17.416 -18.319 1.00 93.38 272 LYS A C 1
ATOM 2236 O O . LYS A 1 272 ? 28.083 17.386 -17.369 1.00 93.38 272 LYS A O 1
ATOM 2241 N N . LYS A 1 273 ? 26.125 16.794 -18.287 1.00 88.94 273 LYS A N 1
ATOM 2242 C CA . LYS A 1 273 ? 25.682 15.920 -17.188 1.00 88.94 273 LYS A CA 1
ATOM 2243 C C . LYS A 1 273 ? 26.317 14.524 -17.209 1.00 88.94 273 LYS A C 1
ATOM 2245 O O . LYS A 1 273 ? 26.028 13.739 -16.310 1.00 88.94 273 LYS A O 1
ATOM 2250 N N . GLY A 1 274 ? 27.160 14.219 -18.197 1.00 87.31 274 GLY A N 1
ATOM 2251 C CA . GLY A 1 274 ? 27.869 12.944 -18.319 1.00 87.31 274 GLY A CA 1
ATOM 2252 C C . GLY A 1 274 ? 27.131 11.876 -19.131 1.00 87.31 274 GLY A C 1
ATOM 2253 O O . GLY A 1 274 ? 27.538 10.716 -19.103 1.00 87.31 274 GLY A O 1
ATOM 2254 N N . PHE A 1 275 ? 26.057 12.235 -19.844 1.00 89.44 275 PHE A N 1
ATOM 2255 C CA . PHE A 1 275 ? 25.434 11.331 -20.813 1.00 89.44 275 PHE A CA 1
ATOM 2256 C C . PHE A 1 275 ? 26.258 11.285 -22.099 1.00 89.44 275 PHE A C 1
ATOM 2258 O O . PHE A 1 275 ? 26.792 12.304 -22.536 1.00 89.44 275 PHE A O 1
ATOM 2265 N N . HIS A 1 276 ? 26.309 10.118 -22.733 1.00 91.56 276 HIS A N 1
ATOM 2266 C CA . HIS A 1 276 ? 26.810 10.001 -24.095 1.00 91.56 276 HIS A CA 1
ATOM 2267 C C . HIS A 1 276 ? 25.620 10.103 -25.053 1.00 91.56 276 HIS A C 1
ATOM 2269 O O . HIS A 1 276 ? 24.799 9.188 -25.128 1.00 91.56 276 HIS A O 1
ATOM 2275 N N . VAL A 1 277 ? 25.468 11.265 -25.689 1.00 93.44 277 VAL A N 1
ATOM 2276 C CA . VAL A 1 277 ? 24.298 11.581 -26.513 1.00 93.44 277 VAL A CA 1
ATOM 2277 C C . VAL A 1 277 ? 24.540 11.138 -27.955 1.00 93.44 277 VAL A C 1
ATOM 2279 O O . VAL A 1 277 ? 25.562 11.494 -28.533 1.00 93.44 277 VAL A O 1
ATOM 2282 N N . TYR A 1 278 ? 23.599 10.380 -28.518 1.00 93.62 278 TYR A N 1
ATOM 2283 C CA . TYR A 1 278 ? 23.554 10.026 -29.935 1.00 93.62 278 TYR A CA 1
ATOM 2284 C C . TYR A 1 278 ? 22.429 10.815 -30.596 1.00 93.62 278 TYR A C 1
ATOM 2286 O O . TYR A 1 278 ? 21.280 10.739 -30.157 1.00 93.62 278 TYR A O 1
ATOM 2294 N N . GLU A 1 279 ? 22.759 11.569 -31.633 1.00 94.69 279 GLU A N 1
ATOM 2295 C CA . GLU A 1 279 ? 21.790 12.271 -32.470 1.00 94.69 279 GLU A CA 1
ATOM 2296 C C . GLU A 1 279 ? 21.480 11.399 -33.683 1.00 94.69 279 GLU A C 1
ATOM 2298 O O . GLU A 1 279 ? 22.391 10.855 -34.305 1.00 94.69 279 GLU A O 1
ATOM 2303 N N . ALA A 1 280 ? 20.198 11.224 -33.982 1.00 94.75 280 ALA A N 1
ATOM 2304 C CA . ALA A 1 280 ? 19.733 10.407 -35.087 1.00 94.75 280 ALA A CA 1
ATOM 2305 C C . ALA A 1 280 ? 18.559 11.112 -35.765 1.00 94.75 280 ALA A C 1
ATOM 2307 O O . ALA A 1 280 ? 17.484 11.261 -35.177 1.00 94.75 280 ALA A O 1
ATOM 2308 N N . TYR A 1 281 ? 18.760 11.569 -36.994 1.00 95.44 281 TYR A N 1
ATOM 2309 C CA . TYR A 1 281 ? 17.743 12.327 -37.710 1.00 95.44 281 TYR A CA 1
ATOM 2310 C C . TYR A 1 281 ? 16.980 11.447 -38.702 1.00 95.44 281 TYR A C 1
ATOM 2312 O O . TYR A 1 281 ? 17.532 10.518 -39.289 1.00 95.44 281 TYR A O 1
ATOM 2320 N N . THR A 1 282 ? 15.674 11.679 -38.849 1.00 92.62 282 THR A N 1
ATOM 2321 C CA . THR A 1 282 ? 14.784 10.784 -39.618 1.00 92.62 282 THR A CA 1
ATOM 2322 C C . THR A 1 282 ? 15.034 10.783 -41.127 1.00 92.62 282 THR A C 1
ATOM 2324 O O . THR A 1 282 ? 14.568 9.885 -41.825 1.00 92.62 282 THR A O 1
ATOM 2327 N N . ASP A 1 283 ? 15.747 11.775 -41.652 1.00 92.94 283 ASP A N 1
ATOM 2328 C CA . ASP A 1 283 ? 16.252 11.777 -43.028 1.00 92.94 283 ASP A CA 1
ATOM 2329 C C . ASP A 1 283 ? 17.424 10.802 -43.230 1.00 92.94 283 ASP A C 1
ATOM 2331 O O . ASP A 1 283 ? 17.596 10.283 -44.333 1.00 92.94 283 ASP A O 1
ATOM 2335 N N . GLU A 1 284 ? 18.180 10.505 -42.171 1.00 90.56 284 GLU A N 1
ATOM 2336 C CA . GLU A 1 284 ? 19.284 9.544 -42.171 1.00 90.56 284 GLU A CA 1
ATOM 2337 C C . GLU A 1 284 ? 18.831 8.131 -41.788 1.00 90.56 284 GLU A C 1
ATOM 2339 O O . GLU A 1 284 ? 19.194 7.157 -42.449 1.00 90.56 284 GLU A O 1
ATOM 2344 N N . ILE A 1 285 ? 18.039 8.002 -40.718 1.00 92.19 285 ILE A N 1
ATOM 2345 C CA . ILE A 1 285 ? 17.664 6.692 -40.156 1.00 92.19 285 ILE A CA 1
ATOM 2346 C C . ILE A 1 285 ? 16.344 6.138 -40.700 1.00 92.19 285 ILE A C 1
ATOM 2348 O O . ILE A 1 285 ? 15.991 5.002 -40.391 1.00 92.19 285 ILE A O 1
ATOM 2352 N N . GLY A 1 286 ? 15.609 6.931 -41.481 1.00 90.56 286 GLY A N 1
ATOM 2353 C CA . GLY A 1 286 ? 14.269 6.610 -41.962 1.00 90.56 286 GLY A CA 1
ATOM 2354 C C . GLY A 1 286 ? 13.145 7.212 -41.112 1.00 90.56 286 GLY A C 1
ATOM 2355 O O . GLY A 1 286 ? 13.332 7.674 -39.985 1.00 90.56 286 GLY A O 1
ATOM 2356 N N . THR A 1 287 ? 11.940 7.213 -41.681 1.00 91.12 287 THR A N 1
ATOM 2357 C CA . THR A 1 287 ? 10.746 7.867 -41.102 1.00 91.12 287 THR A CA 1
ATOM 2358 C C . THR A 1 287 ? 9.689 6.869 -40.642 1.00 91.12 287 THR A C 1
ATOM 2360 O O . THR A 1 287 ? 8.717 7.246 -39.981 1.00 91.12 287 THR A O 1
ATOM 2363 N N . THR A 1 288 ? 9.846 5.587 -40.974 1.00 92.81 288 THR A N 1
ATOM 2364 C CA . THR A 1 288 ? 8.877 4.555 -40.604 1.00 92.81 288 THR A CA 1
ATOM 2365 C C . THR A 1 288 ? 9.183 3.956 -39.235 1.00 92.81 288 THR A C 1
ATOM 2367 O O . THR A 1 288 ? 10.327 3.881 -38.787 1.00 92.81 288 THR A O 1
ATOM 2370 N N . THR A 1 289 ? 8.144 3.448 -38.568 1.00 91.94 289 THR A N 1
ATOM 2371 C CA . THR A 1 289 ? 8.278 2.760 -37.275 1.00 91.94 289 THR A CA 1
ATOM 2372 C C . THR A 1 289 ? 9.269 1.594 -37.331 1.00 91.94 289 THR A C 1
ATOM 2374 O O . THR A 1 289 ? 9.983 1.354 -36.362 1.00 91.94 289 THR A O 1
ATOM 2377 N N . THR A 1 290 ? 9.329 0.873 -38.454 1.00 94.00 290 THR A N 1
ATOM 2378 C CA . THR A 1 290 ? 10.241 -0.263 -38.640 1.00 94.00 290 THR A CA 1
ATOM 2379 C C . THR A 1 290 ? 11.690 0.186 -38.798 1.00 94.00 290 THR A C 1
ATOM 2381 O O . THR A 1 290 ? 12.566 -0.411 -38.182 1.00 94.00 290 THR A O 1
ATOM 2384 N N . GLU A 1 291 ? 11.950 1.238 -39.575 1.00 93.12 291 GLU A N 1
ATOM 2385 C CA . GLU A 1 291 ? 13.302 1.781 -39.771 1.00 93.12 291 GLU A CA 1
ATOM 2386 C C . GLU A 1 291 ? 13.882 2.320 -38.459 1.00 93.12 291 GLU A C 1
ATOM 2388 O O . GLU A 1 291 ? 14.966 1.912 -38.047 1.00 93.12 291 GLU A O 1
ATOM 2393 N N . ILE A 1 292 ? 13.101 3.129 -37.736 1.00 93.12 292 ILE A N 1
ATOM 2394 C CA . ILE A 1 292 ? 13.500 3.673 -36.432 1.00 93.12 292 ILE A CA 1
ATOM 2395 C C . ILE A 1 292 ? 13.760 2.542 -35.429 1.00 93.12 292 ILE A C 1
ATOM 2397 O O . ILE A 1 292 ? 14.726 2.594 -34.671 1.00 93.12 292 ILE A O 1
ATOM 2401 N N . LYS A 1 293 ? 12.925 1.494 -35.425 1.00 91.50 293 LYS A N 1
ATOM 2402 C CA . LYS A 1 293 ? 13.135 0.325 -34.565 1.00 91.50 293 LYS A CA 1
ATOM 2403 C C . LYS A 1 293 ? 14.456 -0.382 -34.886 1.00 91.50 293 LYS A C 1
ATOM 2405 O O . LYS A 1 293 ? 15.208 -0.673 -33.963 1.00 91.50 293 LYS A O 1
ATOM 2410 N N . ASN A 1 294 ? 14.738 -0.623 -36.165 1.00 93.19 294 ASN A N 1
ATOM 2411 C CA . ASN A 1 294 ? 15.963 -1.294 -36.605 1.00 93.19 294 ASN A CA 1
ATOM 2412 C C . ASN A 1 294 ? 17.233 -0.492 -36.281 1.00 93.19 294 ASN A C 1
ATOM 2414 O O . ASN A 1 294 ? 18.295 -1.083 -36.158 1.00 93.19 294 ASN A O 1
ATOM 2418 N N . TYR A 1 295 ? 17.139 0.836 -36.166 1.00 92.44 295 TYR A N 1
ATOM 2419 C CA . TYR A 1 295 ? 18.254 1.675 -35.724 1.00 92.44 295 TYR A CA 1
ATOM 2420 C C . TYR A 1 295 ? 18.545 1.535 -34.217 1.00 92.44 295 TYR A C 1
ATOM 2422 O O . TYR A 1 295 ? 19.691 1.659 -33.794 1.00 92.44 295 TYR A O 1
ATOM 2430 N N . ILE A 1 296 ? 17.509 1.312 -33.398 1.00 89.38 296 ILE A N 1
ATOM 2431 C CA . ILE A 1 296 ? 17.623 1.233 -31.931 1.00 89.38 296 ILE A CA 1
ATOM 2432 C C . ILE A 1 296 ? 18.089 -0.156 -31.454 1.00 89.38 296 ILE A C 1
ATOM 2434 O O . ILE A 1 296 ? 18.733 -0.240 -30.405 1.00 89.38 296 ILE A O 1
ATOM 2438 N N . GLU A 1 297 ? 17.702 -1.227 -32.157 1.00 86.25 297 GLU A N 1
ATOM 2439 C CA . GLU A 1 297 ? 18.001 -2.635 -31.812 1.00 86.25 297 GLU A CA 1
ATOM 2440 C C . GLU A 1 297 ? 19.397 -3.095 -32.255 1.00 86.25 297 GLU A C 1
ATOM 2442 O O . GLU A 1 297 ? 20.041 -3.800 -31.438 1.00 86.25 297 GLU A O 1
#

Radius of gyration: 28.63 Å; chains: 1; bounding box: 58×102×69 Å

Foldseek 3Di:
DDDDDDDDPDDDPPPPPPPPPPWDKDKDFPDPDADQDKAWPAFDLFWTKIKTFGGIWMWTWDADPNDIAIEIGDPQWDWDQPDFQAATFTKHKAKAFAFDPWDKDKDWDDWDKDKDQVVVVVGPHYGATRHHDDDPPDDPVPDDHHHDVVQLVDQDKPDDDQWDKAFDDDDQLTGMIMIMGRQWIAGNVRRMIMGTRMIMMMMGIPPGDNVSSVVSCVVRPDPVCVVVQVRHNRRDDDPCPPVHPPDAAEAEDEEAPVCVVVCVVVQVVCVVVRHDYHYHHCVHQNDDPVSVVVVVD